Protein AF-A0A840CTG5-F1 (afdb_monomer_lite)

Radius of gyration: 26.65 Å; chains: 1; bounding box: 67×30×72 Å

pLDDT: mean 82.83, std 15.93, range [37.44, 98.25]

Structure (mmCIF, N/CA/C/O backbone):
data_AF-A0A840CTG5-F1
#
_entry.id   AF-A0A840CTG5-F1
#
loop_
_atom_site.group_PDB
_atom_site.id
_atom_site.type_symbol
_atom_site.label_atom_id
_atom_site.label_alt_id
_atom_site.label_comp_id
_atom_site.label_asym_id
_atom_site.label_entity_id
_atom_site.label_seq_id
_atom_site.pdbx_PDB_ins_code
_atom_site.Cartn_x
_atom_site.Cartn_y
_atom_site.Cartn_z
_atom_site.occupancy
_atom_site.B_iso_or_equiv
_atom_site.auth_seq_id
_atom_site.auth_comp_id
_atom_site.auth_asym_id
_atom_site.auth_atom_id
_atom_site.pdbx_PDB_mode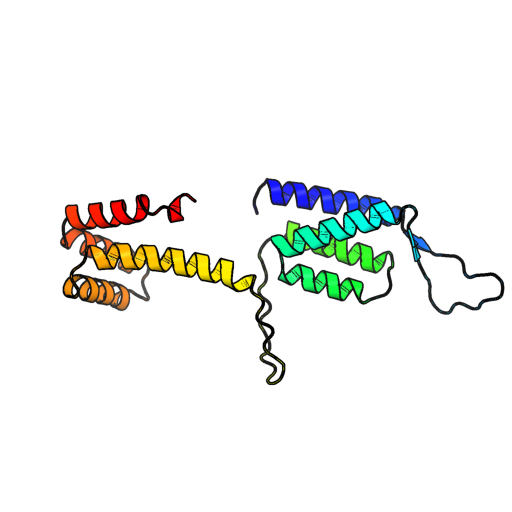l_num
ATOM 1 N N . MET A 1 1 ? -10.605 -4.789 0.074 1.00 70.31 1 MET A N 1
ATOM 2 C CA . MET A 1 1 ? -10.011 -3.719 -0.751 1.00 70.31 1 MET A CA 1
ATOM 3 C C . MET A 1 1 ? -11.166 -2.967 -1.390 1.00 70.31 1 MET A C 1
ATOM 5 O O . MET A 1 1 ? -12.102 -3.634 -1.813 1.00 70.31 1 MET A O 1
ATOM 9 N N . ASP A 1 2 ? -11.145 -1.635 -1.373 1.00 80.44 2 ASP A N 1
ATOM 10 C CA . ASP A 1 2 ? -12.168 -0.801 -2.027 1.00 80.44 2 ASP A CA 1
ATOM 11 C C . ASP A 1 2 ? -12.229 -1.077 -3.542 1.00 80.44 2 ASP A C 1
ATOM 13 O O . ASP A 1 2 ? -11.208 -1.413 -4.147 1.00 80.44 2 ASP A O 1
ATOM 17 N N . GLU A 1 3 ? -13.407 -0.936 -4.154 1.00 79.62 3 GLU A N 1
ATOM 18 C CA . GLU A 1 3 ? -13.624 -1.214 -5.581 1.00 79.62 3 GLU A CA 1
ATOM 19 C C . GLU A 1 3 ? -12.757 -0.324 -6.487 1.00 79.62 3 GLU A C 1
ATOM 21 O O . GLU A 1 3 ? -12.186 -0.803 -7.469 1.00 79.62 3 GLU A O 1
ATOM 26 N N . ASN A 1 4 ? -12.558 0.948 -6.125 1.00 84.12 4 ASN A N 1
ATOM 27 C CA . ASN A 1 4 ? -11.703 1.855 -6.892 1.00 84.12 4 ASN A CA 1
ATOM 28 C C . ASN A 1 4 ? -10.228 1.452 -6.796 1.00 84.12 4 ASN A C 1
ATOM 30 O O . ASN A 1 4 ? -9.503 1.514 -7.790 1.00 84.12 4 ASN A O 1
ATOM 34 N N . ILE A 1 5 ? -9.785 1.006 -5.615 1.00 87.94 5 ILE A N 1
ATOM 35 C CA . ILE A 1 5 ? -8.414 0.518 -5.398 1.00 87.94 5 ILE A CA 1
ATOM 36 C C . ILE A 1 5 ? -8.177 -0.754 -6.221 1.00 87.94 5 ILE A C 1
ATOM 38 O O . ILE A 1 5 ? -7.123 -0.889 -6.843 1.00 87.94 5 ILE A O 1
ATOM 42 N N . LEU A 1 6 ? -9.158 -1.660 -6.273 1.00 86.44 6 LEU A N 1
ATOM 43 C CA . LEU A 1 6 ? -9.071 -2.893 -7.054 1.00 86.44 6 LEU A CA 1
ATOM 44 C C . LEU A 1 6 ? -8.995 -2.616 -8.563 1.00 86.44 6 LEU A C 1
ATOM 46 O O . LEU A 1 6 ? -8.153 -3.194 -9.250 1.00 86.44 6 LEU A O 1
ATOM 50 N N . ASN A 1 7 ? -9.822 -1.701 -9.074 1.00 88.50 7 ASN A N 1
ATOM 51 C CA . ASN A 1 7 ? -9.798 -1.306 -10.484 1.00 88.50 7 ASN A CA 1
ATOM 52 C C . ASN A 1 7 ? -8.475 -0.630 -10.869 1.00 88.50 7 ASN A C 1
ATOM 54 O O . ASN A 1 7 ? -7.899 -0.937 -11.914 1.00 88.50 7 ASN A O 1
ATOM 58 N N . LEU A 1 8 ? -7.954 0.245 -10.005 1.00 94.38 8 LEU A N 1
ATOM 59 C CA . LEU A 1 8 ? -6.647 0.864 -10.208 1.00 94.38 8 LEU A CA 1
ATOM 60 C C . LEU A 1 8 ? -5.523 -0.184 -10.209 1.00 94.38 8 LEU A C 1
ATOM 62 O O . LEU A 1 8 ? -4.654 -0.145 -11.077 1.00 94.38 8 LEU A O 1
ATOM 66 N N . LEU A 1 9 ? -5.560 -1.152 -9.287 1.00 95.75 9 LEU A N 1
ATOM 67 C CA . LEU A 1 9 ? -4.598 -2.254 -9.241 1.00 95.75 9 LEU A CA 1
ATOM 68 C C . LEU A 1 9 ? -4.624 -3.091 -10.527 1.00 95.75 9 LEU A C 1
ATOM 70 O O . LEU A 1 9 ? -3.565 -3.379 -11.081 1.00 95.75 9 LEU A O 1
ATOM 74 N N . HIS A 1 10 ? -5.811 -3.444 -11.031 1.00 94.75 10 HIS A N 1
ATOM 75 C CA . HIS A 1 10 ? -5.950 -4.143 -12.313 1.00 94.75 10 HIS A CA 1
ATOM 76 C C . HIS A 1 10 ? -5.322 -3.355 -13.462 1.00 94.75 10 HIS A C 1
ATOM 78 O O . HIS A 1 10 ? -4.516 -3.915 -14.202 1.00 94.75 10 HIS A O 1
ATOM 84 N N . SER A 1 11 ? -5.619 -2.057 -13.566 1.00 97.25 11 SER A N 1
ATOM 85 C CA . SER A 1 11 ? -5.049 -1.203 -14.611 1.00 97.25 11 SER A CA 1
ATOM 86 C C . SER A 1 11 ? -3.518 -1.166 -14.556 1.00 97.25 11 SER A C 1
ATOM 88 O O . SER A 1 11 ? -2.871 -1.238 -15.598 1.00 97.25 11 SER A O 1
ATOM 90 N N . LEU A 1 12 ? -2.925 -1.081 -13.359 1.00 98.25 12 LEU A N 1
ATOM 91 C CA . LEU A 1 12 ? -1.467 -1.072 -13.191 1.00 98.25 12 LEU A CA 1
ATOM 92 C C . LEU A 1 12 ? -0.826 -2.411 -13.585 1.00 98.25 12 LEU A C 1
ATOM 94 O O . LEU A 1 12 ? 0.269 -2.422 -14.155 1.00 98.25 12 LEU A O 1
ATOM 98 N N . ILE A 1 13 ? -1.495 -3.532 -13.293 1.00 98.06 13 ILE A N 1
ATOM 99 C CA . ILE A 1 13 ? -1.050 -4.878 -13.685 1.00 98.06 13 ILE A CA 1
ATOM 100 C C . ILE A 1 13 ? -1.119 -5.045 -15.207 1.00 98.06 13 ILE A C 1
ATOM 102 O O . ILE A 1 13 ? -0.161 -5.526 -15.811 1.00 98.06 13 ILE A O 1
ATOM 106 N N . GLU A 1 14 ? -2.230 -4.655 -15.834 1.00 97.69 14 GLU A N 1
ATOM 107 C CA . GLU A 1 14 ? -2.402 -4.730 -17.289 1.00 97.69 14 GLU A CA 1
ATOM 108 C C . GLU A 1 14 ? -1.365 -3.880 -18.023 1.00 97.69 14 GLU A C 1
ATOM 110 O O . GLU A 1 14 ? -0.693 -4.380 -18.926 1.00 97.69 14 GLU A O 1
ATOM 115 N N . GLU A 1 15 ? -1.169 -2.631 -17.594 1.00 97.88 15 GLU A N 1
ATOM 116 C CA . GLU A 1 15 ? -0.159 -1.746 -18.177 1.00 97.88 15 GLU A CA 1
ATOM 117 C C . GLU A 1 15 ? 1.254 -2.333 -18.037 1.00 97.88 15 GLU A C 1
ATOM 119 O O . GLU A 1 15 ? 2.005 -2.364 -19.013 1.00 97.88 15 GLU A O 1
ATOM 124 N N . GLY A 1 16 ? 1.598 -2.886 -16.868 1.00 97.56 16 GLY A N 1
ATOM 125 C CA . GLY A 1 16 ? 2.877 -3.571 -16.660 1.00 97.56 16 GLY A CA 1
ATOM 126 C C . GLY A 1 16 ? 3.072 -4.750 -17.622 1.00 97.56 16 GLY A C 1
ATOM 127 O O . GLY A 1 16 ? 4.090 -4.845 -18.304 1.00 97.56 16 GLY A O 1
ATOM 128 N N . ASN A 1 17 ? 2.059 -5.606 -17.772 1.00 97.69 17 ASN A N 1
ATOM 129 C CA . ASN A 1 17 ? 2.102 -6.744 -18.699 1.00 97.69 17 ASN A CA 1
ATOM 130 C C . ASN A 1 17 ? 2.243 -6.341 -20.175 1.00 97.69 17 ASN A C 1
ATOM 132 O O . ASN A 1 17 ? 2.702 -7.146 -20.985 1.00 97.69 17 ASN A O 1
ATOM 136 N N . ILE A 1 18 ? 1.856 -5.120 -20.541 1.00 97.06 18 ILE A N 1
ATOM 137 C CA . ILE A 1 18 ? 2.108 -4.572 -21.876 1.00 97.06 18 ILE A CA 1
ATOM 138 C C . ILE A 1 18 ? 3.559 -4.086 -21.970 1.00 97.06 18 ILE A C 1
ATOM 140 O O . ILE A 1 18 ? 4.273 -4.478 -22.897 1.00 97.06 18 ILE A O 1
ATOM 144 N N . LEU A 1 19 ? 4.006 -3.293 -20.990 1.00 97.00 19 LEU A N 1
ATOM 145 C CA . LEU A 1 19 ? 5.320 -2.639 -20.962 1.00 97.00 19 LEU A CA 1
ATOM 146 C C . LEU A 1 19 ? 6.507 -3.608 -20.966 1.00 97.00 19 LEU A C 1
ATOM 148 O O . LEU A 1 19 ? 7.565 -3.252 -21.475 1.00 97.00 19 LEU A O 1
ATOM 152 N N . ILE A 1 20 ? 6.361 -4.836 -20.457 1.00 95.56 20 ILE A N 1
ATOM 153 C CA . ILE A 1 20 ? 7.429 -5.853 -20.519 1.00 95.56 20 ILE A CA 1
ATOM 154 C C . ILE A 1 20 ? 7.917 -6.119 -21.952 1.00 95.56 20 ILE A C 1
ATOM 156 O O . ILE A 1 20 ? 9.091 -6.429 -22.148 1.00 95.56 20 ILE A O 1
ATOM 160 N N . ASN A 1 21 ? 7.041 -5.975 -22.952 1.00 95.62 21 ASN A N 1
ATOM 161 C CA . ASN A 1 21 ? 7.377 -6.195 -24.361 1.00 95.62 21 ASN A CA 1
ATOM 162 C C . ASN A 1 21 ? 8.150 -5.020 -24.981 1.00 95.62 21 ASN A C 1
ATOM 164 O O . ASN A 1 21 ? 8.700 -5.164 -26.069 1.00 95.62 21 ASN A O 1
ATOM 168 N N . GLU A 1 22 ? 8.198 -3.877 -24.293 1.00 95.50 22 GLU A N 1
ATOM 169 C CA . GLU A 1 22 ? 8.950 -2.683 -24.692 1.00 95.50 22 GLU A CA 1
ATOM 170 C C . GLU A 1 22 ? 10.376 -2.685 -24.105 1.00 95.50 22 GLU A C 1
ATOM 172 O O . GLU A 1 22 ? 11.130 -1.742 -24.332 1.00 95.50 22 GLU A O 1
ATOM 177 N N . ILE A 1 23 ? 10.753 -3.714 -23.327 1.00 96.00 23 ILE A N 1
ATOM 178 C CA . ILE A 1 23 ? 12.072 -3.837 -22.692 1.00 96.00 23 ILE A CA 1
ATOM 179 C C . ILE A 1 23 ? 13.006 -4.672 -23.569 1.00 96.00 23 ILE A C 1
ATOM 181 O O . ILE A 1 23 ? 12.831 -5.885 -23.702 1.00 96.00 23 ILE A O 1
ATOM 185 N N . HIS A 1 24 ? 14.075 -4.053 -24.070 1.00 95.12 24 HIS A N 1
ATOM 186 C CA . HIS A 1 24 ? 14.992 -4.688 -25.019 1.00 95.12 24 HIS A CA 1
ATOM 187 C C . HIS A 1 24 ? 16.431 -4.714 -24.513 1.00 95.12 24 HIS A C 1
ATOM 189 O O . HIS A 1 24 ? 16.873 -3.782 -23.832 1.00 95.12 24 HIS A O 1
ATOM 195 N N . PRO A 1 25 ? 17.213 -5.754 -24.852 1.00 94.06 25 PRO A N 1
ATOM 196 C CA . PRO A 1 25 ? 18.642 -5.746 -24.592 1.00 94.06 25 PRO A CA 1
ATOM 197 C C . PRO A 1 25 ? 19.314 -4.681 -25.464 1.00 94.06 25 PRO A C 1
ATOM 199 O O . PRO A 1 25 ? 19.211 -4.683 -26.689 1.00 94.06 25 PRO A O 1
ATOM 202 N N . MET A 1 26 ? 20.066 -3.787 -24.837 1.00 90.44 26 MET A N 1
ATOM 203 C CA . MET A 1 26 ? 20.892 -2.818 -25.543 1.00 90.44 26 MET A CA 1
ATOM 204 C C . MET A 1 26 ? 22.081 -3.553 -26.176 1.00 90.44 26 MET A C 1
ATOM 206 O O . MET A 1 26 ? 22.796 -4.240 -25.442 1.00 90.44 26 MET A O 1
ATOM 210 N N . PRO A 1 27 ? 22.365 -3.434 -27.482 1.00 87.75 27 PRO A N 1
ATOM 211 C CA . PRO A 1 27 ? 23.574 -4.016 -28.058 1.00 87.75 27 PRO A CA 1
ATOM 212 C C . PRO A 1 27 ? 24.831 -3.336 -27.479 1.00 87.75 27 PRO A C 1
ATOM 214 O O . PRO A 1 27 ? 24.792 -2.143 -27.166 1.00 87.75 27 PRO A O 1
ATOM 217 N N . PRO A 1 28 ? 25.946 -4.064 -27.278 1.00 87.56 28 PRO A N 1
ATOM 218 C CA . PRO A 1 28 ? 27.194 -3.442 -26.856 1.00 87.56 28 PRO A CA 1
ATOM 219 C C . PRO A 1 28 ? 27.711 -2.504 -27.952 1.00 87.56 28 PRO A C 1
ATOM 221 O O . PRO A 1 28 ? 27.601 -2.801 -29.143 1.00 87.56 28 PRO A O 1
ATOM 224 N N . THR A 1 29 ? 28.306 -1.382 -27.550 1.00 87.44 29 THR A N 1
ATOM 225 C CA . THR A 1 29 ? 28.987 -0.481 -28.484 1.00 87.44 29 THR A CA 1
ATOM 226 C C . THR A 1 29 ? 30.091 -1.245 -29.225 1.00 87.44 29 THR A C 1
ATOM 228 O O . THR A 1 29 ? 30.836 -1.992 -28.577 1.00 87.44 29 THR A O 1
ATOM 231 N N . PRO A 1 30 ? 30.244 -1.071 -30.553 1.00 89.44 30 PRO A N 1
ATOM 232 C CA . PRO A 1 30 ? 31.314 -1.720 -31.303 1.00 89.44 30 PRO A CA 1
ATOM 233 C C . PRO A 1 30 ? 32.687 -1.487 -30.654 1.00 89.44 30 PRO A C 1
ATOM 235 O O . PRO A 1 30 ? 33.043 -0.356 -30.335 1.00 89.44 30 PRO A O 1
ATOM 238 N N . GLY A 1 31 ? 33.448 -2.563 -30.439 1.00 88.25 31 GLY A N 1
ATOM 239 C CA . GLY A 1 31 ? 34.774 -2.511 -29.809 1.00 88.25 31 GLY A CA 1
ATOM 240 C C . GLY A 1 31 ? 34.786 -2.550 -28.274 1.00 88.25 31 GLY A C 1
ATOM 241 O O . GLY A 1 31 ? 35.867 -2.603 -27.694 1.00 88.25 31 GLY A O 1
ATOM 242 N N . ILE A 1 32 ? 33.625 -2.576 -27.607 1.00 88.06 32 ILE A N 1
ATOM 243 C CA . ILE A 1 32 ? 33.526 -2.729 -26.148 1.00 88.06 32 ILE A CA 1
ATOM 244 C C . ILE A 1 32 ? 33.102 -4.160 -25.796 1.00 88.06 32 ILE A C 1
ATOM 246 O O . ILE A 1 32 ? 32.033 -4.622 -26.196 1.00 88.06 32 ILE A O 1
ATOM 250 N N . ILE A 1 33 ? 33.913 -4.856 -24.990 1.00 84.38 33 ILE A N 1
ATOM 251 C CA . ILE A 1 33 ? 33.513 -6.126 -24.369 1.00 84.38 33 ILE A CA 1
ATOM 252 C C . ILE A 1 33 ? 32.608 -5.805 -23.179 1.00 84.38 33 ILE A C 1
ATOM 254 O O . ILE A 1 33 ? 33.039 -5.171 -22.216 1.00 84.38 33 ILE A O 1
ATOM 258 N N . ARG A 1 34 ? 31.353 -6.261 -23.231 1.00 86.00 34 ARG A N 1
ATOM 259 C CA . ARG A 1 34 ? 30.386 -6.088 -22.143 1.00 86.00 34 ARG A CA 1
ATOM 260 C C . ARG A 1 34 ? 30.126 -7.426 -21.455 1.00 86.00 34 ARG A C 1
ATOM 262 O O . ARG A 1 34 ? 29.655 -8.362 -22.090 1.00 86.00 34 ARG A O 1
ATOM 269 N N . LEU A 1 35 ? 30.431 -7.498 -20.158 1.00 87.50 35 LEU A N 1
ATOM 270 C CA . LEU A 1 35 ? 30.287 -8.718 -19.348 1.00 87.50 35 LEU A CA 1
ATOM 271 C C . LEU A 1 35 ? 28.859 -8.940 -18.825 1.00 87.50 35 LEU A C 1
ATOM 273 O O . LEU A 1 35 ? 28.556 -10.008 -18.302 1.00 87.50 35 LEU A O 1
ATOM 277 N N . THR A 1 36 ? 27.985 -7.940 -18.949 1.00 85.25 36 THR A N 1
ATOM 278 C CA . THR A 1 36 ? 26.596 -7.985 -18.476 1.00 85.25 36 THR A CA 1
ATOM 279 C C . THR A 1 36 ? 25.638 -7.449 -19.536 1.00 85.25 36 THR A C 1
ATOM 281 O O . THR A 1 36 ? 26.008 -6.624 -20.373 1.00 85.25 36 THR A O 1
ATOM 284 N N . THR A 1 37 ? 24.390 -7.916 -19.531 1.00 88.38 37 THR A N 1
ATOM 285 C CA . THR A 1 37 ? 23.344 -7.364 -20.401 1.00 88.38 37 THR A CA 1
ATOM 286 C C . THR A 1 37 ? 22.773 -6.100 -19.771 1.00 88.38 37 THR A C 1
ATOM 288 O O . THR A 1 37 ? 22.433 -6.089 -18.591 1.00 88.38 37 THR A O 1
ATOM 291 N N . VAL A 1 38 ? 22.669 -5.039 -20.568 1.00 90.75 38 VAL A N 1
ATOM 292 C CA . VAL A 1 38 ? 21.995 -3.788 -20.199 1.00 90.75 38 VAL A CA 1
ATOM 293 C C . VAL A 1 38 ? 20.719 -3.706 -21.016 1.00 90.75 38 VAL A C 1
ATOM 295 O O . VAL A 1 38 ? 20.721 -4.135 -22.170 1.00 90.75 38 VAL A O 1
ATOM 298 N N . TYR A 1 39 ? 19.658 -3.165 -20.432 1.00 94.31 39 TYR A N 1
ATOM 299 C CA . TYR A 1 39 ? 18.353 -3.053 -21.069 1.00 94.31 39 TYR A CA 1
ATOM 300 C C . TYR A 1 39 ? 17.945 -1.592 -21.229 1.00 94.31 39 TYR A C 1
ATOM 302 O O . TYR A 1 39 ? 18.355 -0.738 -20.443 1.00 94.31 39 TYR A O 1
ATOM 310 N N . TYR A 1 40 ? 17.127 -1.323 -22.239 1.00 93.81 40 TYR A N 1
ATOM 311 C CA . TYR A 1 40 ? 16.444 -0.049 -22.432 1.00 93.81 40 TYR A CA 1
ATOM 312 C C . TYR A 1 40 ? 14.950 -0.295 -22.658 1.00 93.81 40 TYR A C 1
ATOM 314 O O . TYR A 1 40 ? 14.530 -1.440 -22.832 1.00 93.81 40 TYR A O 1
ATOM 322 N N . VAL A 1 41 ? 14.166 0.779 -22.625 1.00 95.56 41 VAL A N 1
ATOM 323 C CA . VAL A 1 41 ? 12.738 0.765 -22.960 1.00 95.56 41 VAL A CA 1
ATOM 324 C C . VAL A 1 41 ? 12.475 1.651 -24.165 1.00 95.56 41 VAL A C 1
ATOM 326 O O . VAL A 1 41 ? 13.139 2.680 -24.304 1.00 95.56 41 VAL A O 1
ATOM 329 N N . ASP A 1 42 ? 11.520 1.264 -25.007 1.00 93.31 42 ASP A N 1
ATOM 330 C CA . ASP A 1 42 ? 11.153 2.041 -26.198 1.00 93.31 42 ASP A CA 1
ATOM 331 C C . ASP A 1 42 ? 10.650 3.449 -25.830 1.00 93.31 42 ASP A C 1
ATOM 333 O O . ASP A 1 42 ? 11.115 4.439 -26.397 1.00 93.31 42 ASP A O 1
ATOM 337 N N . ASP A 1 43 ? 9.765 3.552 -24.830 1.00 95.38 43 ASP A N 1
ATOM 338 C CA . ASP A 1 43 ? 9.289 4.825 -24.279 1.00 95.38 43 ASP A CA 1
ATOM 339 C C . ASP A 1 43 ? 9.641 4.957 -22.788 1.00 95.38 43 ASP A C 1
ATOM 341 O O . ASP A 1 43 ? 8.949 4.474 -21.883 1.00 95.38 43 ASP A O 1
ATOM 345 N N . ALA A 1 44 ? 10.737 5.669 -22.520 1.00 94.38 44 ALA A N 1
ATOM 346 C CA . ALA A 1 44 ? 11.201 5.934 -21.162 1.00 94.38 44 ALA A CA 1
ATOM 347 C C . ALA A 1 44 ? 10.223 6.789 -20.343 1.00 94.38 44 ALA A C 1
ATOM 349 O O . ALA A 1 44 ? 10.154 6.627 -19.124 1.00 94.38 44 ALA A O 1
ATOM 350 N N . GLY A 1 45 ? 9.466 7.683 -20.986 1.00 96.00 45 GLY A N 1
ATOM 351 C CA . GLY A 1 45 ? 8.497 8.545 -20.313 1.00 96.00 45 GLY A CA 1
ATOM 352 C C . GLY A 1 45 ? 7.285 7.752 -19.840 1.00 96.00 45 GLY A C 1
ATOM 353 O O . GLY A 1 45 ? 6.912 7.829 -18.669 1.00 96.00 45 GLY A O 1
ATOM 354 N N . LYS A 1 46 ? 6.720 6.925 -20.724 1.00 96.19 46 LYS A N 1
ATOM 355 C CA . LYS A 1 46 ? 5.616 6.014 -20.399 1.00 96.19 46 LYS A CA 1
ATOM 356 C C . LYS A 1 46 ? 6.003 5.052 -19.277 1.00 96.19 46 LYS A C 1
ATOM 358 O O . LYS A 1 46 ? 5.284 4.951 -18.284 1.00 96.19 46 LYS A O 1
ATOM 363 N N . TYR A 1 47 ? 7.177 4.426 -19.373 1.00 96.38 47 TYR A N 1
ATOM 364 C CA . TYR A 1 47 ? 7.659 3.524 -18.329 1.00 96.38 47 TYR A CA 1
ATOM 365 C C . TYR A 1 47 ? 7.861 4.241 -16.984 1.00 96.38 47 TYR A C 1
ATOM 367 O O . TYR A 1 47 ? 7.472 3.729 -15.932 1.00 96.38 47 TYR A O 1
ATOM 375 N N . ALA A 1 48 ? 8.441 5.447 -16.999 1.00 95.44 48 ALA A N 1
ATOM 376 C CA . ALA A 1 48 ? 8.628 6.251 -15.793 1.00 95.44 48 ALA A CA 1
ATOM 377 C C . ALA A 1 48 ? 7.295 6.670 -15.150 1.00 95.44 48 ALA A C 1
ATOM 379 O O . ALA A 1 48 ? 7.190 6.673 -13.919 1.00 95.44 48 ALA A O 1
ATOM 380 N N . ASN A 1 49 ? 6.275 6.973 -15.958 1.00 97.44 49 ASN A N 1
ATOM 381 C CA . ASN A 1 49 ? 4.930 7.290 -15.483 1.00 97.44 49 ASN A CA 1
ATOM 382 C C . ASN A 1 49 ? 4.274 6.077 -14.820 1.00 97.44 49 ASN A C 1
ATOM 384 O O . ASN A 1 49 ? 3.830 6.191 -13.679 1.00 97.44 49 ASN A O 1
ATOM 388 N N . TRP A 1 50 ? 4.283 4.911 -15.472 1.00 98.06 50 TRP A N 1
ATOM 389 C CA . TRP A 1 50 ? 3.777 3.668 -14.882 1.00 98.06 50 TRP A CA 1
ATOM 390 C C . TRP A 1 50 ? 4.474 3.357 -13.556 1.00 98.06 50 TRP A C 1
ATOM 392 O O . TRP A 1 50 ? 3.822 3.171 -12.528 1.00 98.06 50 TRP A O 1
ATOM 402 N N . LYS A 1 51 ? 5.810 3.403 -13.539 1.00 96.50 51 LYS A N 1
ATOM 403 C CA . LYS A 1 51 ? 6.608 3.142 -12.336 1.00 96.50 51 LYS A CA 1
ATOM 404 C C . LYS A 1 51 ? 6.256 4.105 -11.196 1.00 96.50 51 LYS A C 1
ATOM 406 O O . LYS A 1 51 ? 6.072 3.683 -10.055 1.00 96.50 51 LYS A O 1
ATOM 411 N N . SER A 1 52 ? 6.118 5.395 -11.505 1.00 96.31 52 SER A N 1
ATOM 412 C CA . SER A 1 52 ? 5.697 6.425 -10.546 1.00 96.31 52 SER A CA 1
ATOM 413 C C . SER A 1 52 ? 4.291 6.170 -10.000 1.00 96.31 52 SER A C 1
ATOM 415 O O . SER A 1 52 ? 4.063 6.320 -8.797 1.00 96.31 52 SER A O 1
ATOM 417 N N . SER A 1 53 ? 3.365 5.745 -10.860 1.00 97.31 53 SER A N 1
ATOM 418 C CA . SER A 1 53 ? 1.993 5.393 -10.486 1.00 97.31 53 SER A CA 1
ATOM 419 C C . SER A 1 53 ? 1.950 4.180 -9.564 1.00 97.31 53 SER A C 1
ATOM 421 O O . SER A 1 53 ? 1.309 4.246 -8.517 1.00 97.31 53 SER A O 1
ATOM 423 N N . VAL A 1 54 ? 2.696 3.117 -9.882 1.00 97.81 54 VAL A N 1
ATOM 424 C CA . VAL A 1 54 ? 2.836 1.934 -9.022 1.00 97.81 54 VAL A CA 1
ATOM 425 C C . VAL A 1 54 ? 3.381 2.332 -7.653 1.00 97.81 54 VAL A C 1
ATOM 427 O O . VAL A 1 54 ? 2.771 2.028 -6.630 1.00 97.81 54 VAL A O 1
ATOM 430 N N . LYS A 1 55 ? 4.480 3.094 -7.618 1.00 95.81 55 LYS A N 1
ATOM 431 C CA . LYS A 1 55 ? 5.085 3.543 -6.360 1.00 95.81 55 LYS A CA 1
ATOM 432 C C . LYS A 1 55 ? 4.117 4.379 -5.524 1.00 95.81 55 LYS A C 1
ATOM 434 O O . LYS A 1 55 ? 4.036 4.217 -4.307 1.00 95.81 55 LYS A O 1
ATOM 439 N N . ARG A 1 56 ? 3.348 5.268 -6.162 1.00 94.50 56 ARG A N 1
ATOM 440 C CA . ARG A 1 56 ? 2.340 6.082 -5.472 1.00 94.50 56 ARG A CA 1
ATOM 441 C C . ARG A 1 56 ? 1.184 5.230 -4.947 1.00 94.50 56 ARG A C 1
ATOM 443 O O . ARG A 1 56 ? 0.754 5.461 -3.820 1.00 94.50 56 ARG A O 1
ATOM 450 N N . PHE A 1 57 ? 0.716 4.258 -5.728 1.00 94.44 57 PHE A N 1
ATOM 451 C CA . PHE A 1 57 ? -0.321 3.310 -5.330 1.00 94.44 57 PHE A CA 1
ATOM 452 C C . PHE A 1 57 ? 0.101 2.496 -4.104 1.00 94.44 57 PHE A C 1
ATOM 454 O O . PHE A 1 57 ? -0.643 2.460 -3.123 1.00 94.44 57 PHE A O 1
ATOM 461 N N . LEU A 1 58 ? 1.302 1.906 -4.128 1.00 93.75 58 LEU A N 1
ATOM 462 C CA . LEU A 1 58 ? 1.836 1.136 -3.004 1.00 93.75 58 LEU A CA 1
ATOM 463 C C . LEU A 1 58 ? 1.984 2.022 -1.772 1.00 93.75 58 LEU A C 1
ATOM 465 O O . LEU A 1 58 ? 1.462 1.701 -0.719 1.00 93.75 58 LEU A O 1
ATOM 469 N N . LYS A 1 59 ? 2.576 3.210 -1.896 1.00 91.25 59 LYS A N 1
ATOM 470 C CA . LYS A 1 59 ? 2.754 4.102 -0.743 1.00 91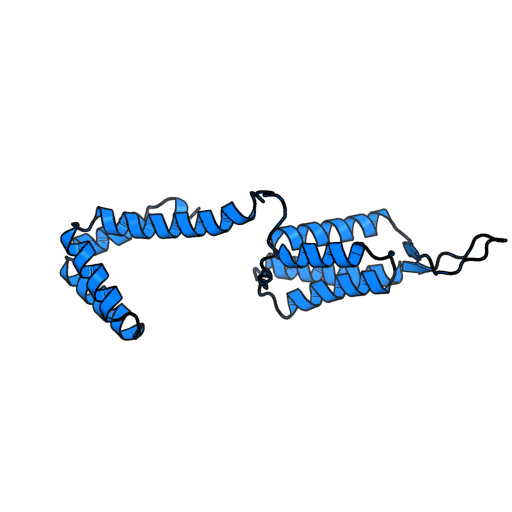.25 59 LYS A CA 1
ATOM 471 C C . LYS A 1 59 ? 1.446 4.496 -0.041 1.00 91.25 59 LYS A C 1
ATOM 473 O O . LYS A 1 59 ? 1.463 4.753 1.158 1.00 91.25 59 LYS A O 1
ATOM 478 N N . ILE A 1 60 ? 0.339 4.596 -0.778 1.00 86.44 60 ILE A N 1
ATOM 479 C CA . ILE A 1 60 ? -0.974 4.953 -0.217 1.00 86.44 60 ILE A CA 1
ATOM 480 C C . ILE A 1 60 ? -1.669 3.734 0.402 1.00 86.44 60 ILE A C 1
ATOM 482 O O . ILE A 1 60 ? -2.287 3.867 1.453 1.00 86.44 60 ILE A O 1
ATOM 486 N N . ASN A 1 61 ? -1.595 2.572 -0.253 1.00 87.69 61 ASN A N 1
ATOM 487 C CA . ASN A 1 61 ? -2.459 1.427 0.060 1.00 87.69 61 ASN A CA 1
ATOM 488 C C . ASN A 1 61 ? -1.717 0.231 0.689 1.00 87.69 61 ASN A C 1
ATOM 490 O O . ASN A 1 61 ? -2.336 -0.557 1.395 1.00 87.69 61 ASN A O 1
ATOM 494 N N . PHE A 1 62 ? -0.414 0.106 0.425 1.00 88.88 62 PHE A N 1
ATOM 495 C CA . PHE A 1 62 ? 0.477 -1.012 0.773 1.00 88.88 62 PHE A CA 1
ATOM 496 C C . PHE A 1 62 ? 1.904 -0.498 1.081 1.00 88.88 62 PHE A C 1
ATOM 498 O O . PHE A 1 62 ? 2.842 -0.756 0.316 1.00 88.88 62 PHE A O 1
ATOM 505 N N . PRO A 1 63 ? 2.089 0.331 2.128 1.00 86.44 63 PRO A N 1
ATOM 506 C CA . PRO A 1 63 ? 3.349 1.041 2.347 1.00 86.44 63 PRO A CA 1
ATOM 507 C C . PRO A 1 63 ? 4.538 0.104 2.605 1.00 86.44 63 PRO A C 1
ATOM 509 O O . PRO A 1 63 ? 5.645 0.409 2.171 1.00 86.44 63 PRO A O 1
ATOM 512 N N . GLU A 1 64 ? 4.320 -1.052 3.226 1.00 83.44 64 GLU A N 1
ATOM 513 C CA . GLU A 1 64 ? 5.342 -2.080 3.443 1.00 83.44 64 GLU A CA 1
ATOM 514 C C . GLU A 1 64 ? 5.792 -2.727 2.121 1.00 83.44 64 GLU A C 1
ATOM 516 O O . GLU A 1 64 ? 6.984 -2.937 1.902 1.00 83.44 64 GLU A O 1
ATOM 521 N N . ASP A 1 65 ? 4.864 -2.971 1.192 1.00 87.19 65 ASP A N 1
ATOM 522 C CA . ASP A 1 65 ? 5.178 -3.477 -0.150 1.00 87.19 65 ASP A CA 1
ATOM 523 C C . ASP A 1 65 ? 5.871 -2.411 -1.022 1.00 87.19 65 ASP A C 1
ATOM 525 O O . ASP A 1 65 ? 6.610 -2.738 -1.953 1.00 87.19 65 ASP A O 1
ATOM 529 N N . CYS A 1 66 ? 5.700 -1.120 -0.706 1.00 89.88 66 CYS A N 1
ATOM 530 C CA . CYS A 1 66 ? 6.460 -0.048 -1.351 1.00 89.88 66 CYS A CA 1
ATOM 531 C C . CYS A 1 66 ? 7.966 -0.176 -1.071 1.00 89.88 66 CYS A C 1
ATOM 533 O O . CYS A 1 66 ? 8.770 0.085 -1.967 1.00 89.88 66 CYS A O 1
ATOM 535 N N . GLU A 1 67 ? 8.362 -0.592 0.135 1.00 86.81 67 GLU A N 1
ATOM 536 C CA . GLU A 1 67 ? 9.773 -0.843 0.457 1.00 86.81 67 GLU A CA 1
ATOM 537 C C . GLU A 1 67 ? 10.321 -2.051 -0.312 1.00 86.81 67 GLU A C 1
ATOM 539 O O . GLU A 1 67 ? 11.471 -2.042 -0.758 1.00 86.81 67 GLU A O 1
ATOM 544 N N . GLU A 1 68 ? 9.499 -3.084 -0.511 1.00 87.94 68 GLU A N 1
ATOM 545 C CA . GLU A 1 68 ? 9.875 -4.253 -1.309 1.00 87.94 68 GLU A CA 1
ATOM 546 C C . GLU A 1 68 ? 10.118 -3.870 -2.774 1.00 87.94 68 GLU A C 1
ATOM 548 O O . GLU A 1 68 ? 11.139 -4.248 -3.353 1.00 87.94 68 GLU A O 1
ATOM 553 N N . MET A 1 69 ? 9.254 -3.028 -3.353 1.00 91.69 69 MET A N 1
ATOM 554 C CA . MET A 1 69 ? 9.485 -2.448 -4.680 1.00 91.69 69 MET A CA 1
ATOM 555 C C . MET A 1 69 ? 10.813 -1.680 -4.738 1.00 91.69 69 MET A C 1
ATOM 557 O O . MET A 1 69 ? 11.593 -1.864 -5.671 1.00 91.69 69 MET A O 1
ATOM 561 N N . GLU A 1 70 ? 11.119 -0.852 -3.735 1.00 89.44 70 GLU A N 1
ATOM 562 C CA . GLU A 1 70 ? 12.396 -0.129 -3.677 1.00 89.44 70 GLU A CA 1
ATOM 563 C C . GLU A 1 70 ? 13.605 -1.071 -3.585 1.00 89.44 70 GLU A C 1
ATOM 565 O O . GLU A 1 70 ? 14.658 -0.771 -4.148 1.00 89.44 70 GLU A O 1
ATOM 570 N N . ASN A 1 71 ? 13.470 -2.226 -2.926 1.00 87.94 71 ASN A N 1
ATOM 571 C CA . ASN A 1 71 ? 14.515 -3.248 -2.897 1.00 87.94 71 ASN A CA 1
ATOM 572 C C . ASN A 1 71 ? 14.698 -3.930 -4.256 1.00 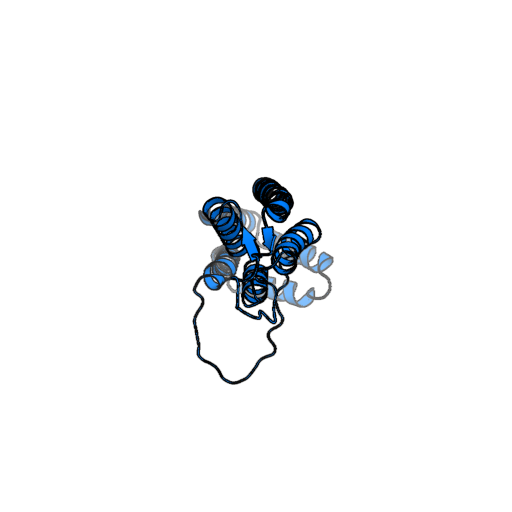87.94 71 ASN A C 1
ATOM 574 O O . ASN A 1 71 ? 15.840 -4.119 -4.674 1.00 87.94 71 ASN A O 1
ATOM 578 N N . ILE A 1 72 ? 13.610 -4.235 -4.969 1.00 89.19 72 ILE A N 1
ATOM 579 C CA . ILE A 1 72 ? 13.661 -4.748 -6.348 1.00 89.19 72 ILE A CA 1
ATOM 580 C C . ILE A 1 72 ? 14.402 -3.755 -7.257 1.00 89.19 72 ILE A C 1
ATOM 582 O O . ILE A 1 72 ? 15.240 -4.142 -8.071 1.00 89.19 72 ILE A O 1
ATOM 586 N N . GLU A 1 73 ? 14.150 -2.459 -7.084 1.00 86.38 73 GLU A N 1
ATOM 587 C CA . GLU A 1 73 ? 14.765 -1.393 -7.880 1.00 86.38 73 GLU A CA 1
ATOM 588 C C . GLU A 1 73 ? 16.244 -1.125 -7.577 1.00 86.38 73 GLU A C 1
ATOM 590 O O . GLU A 1 73 ? 16.911 -0.476 -8.384 1.00 86.38 73 GLU A O 1
ATOM 595 N N . LYS A 1 74 ? 16.781 -1.601 -6.445 1.00 85.19 74 LYS A N 1
ATOM 596 C CA . LYS A 1 74 ? 18.227 -1.511 -6.164 1.00 85.19 74 LYS A CA 1
ATOM 597 C C . LYS A 1 74 ? 19.050 -2.355 -7.135 1.00 85.19 74 LYS A C 1
ATOM 599 O O . LYS A 1 74 ? 20.243 -2.101 -7.301 1.00 85.19 74 LYS A O 1
ATOM 604 N N . TYR A 1 75 ? 18.436 -3.363 -7.748 1.00 76.25 75 TYR A N 1
ATOM 605 C CA . TYR A 1 75 ? 19.062 -4.178 -8.778 1.00 76.25 75 TYR A CA 1
ATOM 606 C C . TYR A 1 75 ? 18.991 -3.494 -10.148 1.00 76.25 75 TYR A C 1
ATOM 608 O O . TYR A 1 75 ? 18.196 -2.586 -10.384 1.00 76.25 75 TYR A O 1
ATOM 616 N N . ASN A 1 76 ? 19.835 -3.939 -11.083 1.00 83.00 76 ASN A N 1
ATOM 617 C CA . ASN A 1 76 ? 19.832 -3.392 -12.437 1.00 83.00 76 ASN A CA 1
ATOM 618 C C . ASN A 1 76 ? 18.473 -3.592 -13.114 1.00 83.00 76 ASN A C 1
ATOM 620 O O . ASN A 1 76 ? 17.937 -4.702 -13.142 1.00 83.00 76 ASN A O 1
ATOM 624 N N . PHE A 1 77 ? 17.989 -2.524 -13.750 1.00 90.81 77 PHE A N 1
ATOM 625 C CA . PHE A 1 77 ? 16.818 -2.574 -14.611 1.00 90.81 77 PHE A CA 1
ATOM 626 C C . PHE A 1 77 ? 16.948 -3.694 -15.655 1.00 90.81 77 PHE A C 1
ATOM 628 O O . PHE A 1 77 ? 17.918 -3.762 -16.415 1.00 90.81 77 PHE A O 1
ATOM 635 N N . SER A 1 78 ? 15.959 -4.579 -15.660 1.00 93.56 78 SER A N 1
ATOM 636 C CA . SER A 1 78 ? 15.866 -5.750 -16.524 1.00 93.56 78 SER A CA 1
ATOM 637 C C . SER A 1 78 ? 14.412 -6.235 -16.647 1.00 93.56 78 SER A C 1
ATOM 639 O O . SER A 1 78 ? 13.571 -5.896 -15.800 1.00 93.56 78 SER A O 1
ATOM 641 N N . PRO A 1 79 ? 14.110 -7.092 -17.640 1.00 95.12 79 PRO A N 1
ATOM 642 C CA . PRO A 1 79 ? 12.823 -7.777 -17.735 1.00 95.12 79 PRO A CA 1
ATOM 643 C C . PRO A 1 79 ? 12.440 -8.521 -16.450 1.00 95.12 79 PRO A C 1
ATOM 645 O O . PRO A 1 79 ? 11.268 -8.555 -16.084 1.00 95.12 79 PRO A O 1
ATOM 648 N N . ASP A 1 80 ? 13.416 -9.079 -15.732 1.00 94.00 80 ASP A N 1
ATOM 649 C CA . ASP A 1 80 ? 13.161 -9.828 -14.501 1.00 94.00 80 ASP A CA 1
ATOM 650 C C . ASP A 1 80 ? 12.787 -8.903 -13.342 1.00 94.00 80 ASP A C 1
ATOM 652 O O . ASP A 1 80 ? 11.790 -9.155 -12.668 1.00 94.00 80 ASP A O 1
ATOM 656 N N . THR A 1 81 ? 13.496 -7.781 -13.161 1.00 93.81 81 THR A N 1
ATOM 657 C CA . THR A 1 81 ? 13.099 -6.771 -12.160 1.00 93.81 81 THR A CA 1
ATOM 658 C C . THR A 1 81 ? 11.714 -6.196 -12.456 1.00 93.81 81 THR A C 1
ATOM 660 O O . THR A 1 81 ? 10.928 -5.975 -11.542 1.00 93.81 81 THR A O 1
ATOM 663 N N . HIS A 1 82 ? 11.364 -6.013 -13.734 1.00 96.12 82 HIS A N 1
ATOM 664 C CA . HIS A 1 82 ? 10.023 -5.576 -14.118 1.00 96.12 82 HIS A CA 1
ATOM 665 C C . HIS A 1 82 ? 8.961 -6.619 -13.740 1.00 96.12 82 HIS A C 1
ATOM 667 O O . HIS A 1 82 ? 7.963 -6.289 -13.099 1.00 96.12 82 HIS A O 1
ATOM 673 N N . LYS A 1 83 ? 9.190 -7.896 -14.076 1.00 96.38 83 LYS A N 1
ATOM 674 C CA . LYS A 1 83 ? 8.289 -9.001 -13.710 1.00 96.38 83 LYS A CA 1
ATOM 675 C C . LYS A 1 83 ? 8.129 -9.148 -12.201 1.00 96.38 83 LYS A C 1
ATOM 677 O O . LYS A 1 83 ? 7.048 -9.513 -11.757 1.00 96.38 83 LYS A O 1
ATOM 682 N N . GLN A 1 84 ? 9.166 -8.863 -11.414 1.00 96.62 84 GLN A N 1
ATOM 683 C CA . GLN A 1 84 ? 9.070 -8.856 -9.953 1.00 96.62 84 GLN A CA 1
ATOM 684 C C . GLN A 1 84 ? 8.115 -7.764 -9.454 1.00 96.62 84 GLN A C 1
ATOM 686 O O . GLN A 1 84 ? 7.273 -8.053 -8.609 1.00 96.62 84 GLN A O 1
ATOM 691 N N . ILE A 1 85 ? 8.167 -6.554 -10.026 1.00 97.12 85 ILE A N 1
ATOM 692 C CA . ILE A 1 85 ? 7.220 -5.472 -9.699 1.00 97.12 85 ILE A CA 1
ATOM 693 C C . ILE A 1 85 ? 5.784 -5.879 -10.065 1.00 97.12 85 ILE A C 1
ATOM 695 O O . ILE A 1 85 ? 4.876 -5.741 -9.250 1.00 97.12 85 ILE A O 1
ATOM 699 N N . VAL A 1 86 ? 5.561 -6.428 -11.264 1.00 97.88 86 VAL A N 1
ATOM 700 C CA . VAL A 1 86 ? 4.227 -6.924 -11.659 1.00 97.88 86 VAL A CA 1
ATOM 701 C C . VAL A 1 86 ? 3.776 -8.073 -10.748 1.00 97.88 86 VAL A C 1
ATOM 703 O O . VAL A 1 86 ? 2.623 -8.121 -10.326 1.00 97.88 86 VAL A O 1
ATOM 706 N N . GLY A 1 87 ? 4.690 -8.975 -10.392 1.00 95.12 87 GLY A N 1
ATOM 707 C CA . GLY A 1 87 ? 4.443 -10.083 -9.473 1.00 95.12 87 GLY A CA 1
ATOM 708 C C . GLY A 1 87 ? 4.017 -9.618 -8.081 1.00 95.12 87 GLY A C 1
ATOM 709 O O . GLY A 1 87 ? 3.098 -10.204 -7.512 1.00 95.12 87 GLY A O 1
ATOM 710 N N . LEU A 1 88 ? 4.616 -8.538 -7.573 1.00 95.44 88 LEU A N 1
ATOM 711 C CA . LEU A 1 88 ? 4.215 -7.893 -6.321 1.00 95.44 88 LEU A CA 1
ATOM 712 C C . LEU A 1 88 ? 2.760 -7.404 -6.387 1.00 95.44 88 LEU A C 1
ATOM 714 O O . LEU A 1 88 ? 1.962 -7.713 -5.506 1.00 95.44 88 LEU A O 1
ATOM 718 N N . LEU A 1 89 ? 2.376 -6.721 -7.469 1.00 96.38 89 LEU A N 1
ATOM 719 C CA . LEU A 1 89 ? 0.998 -6.255 -7.670 1.00 96.38 89 LEU A CA 1
ATOM 720 C C . LEU A 1 89 ? -0.005 -7.416 -7.763 1.00 96.38 89 LEU A C 1
ATOM 722 O O . LEU A 1 89 ? -1.080 -7.363 -7.167 1.00 96.38 89 LEU A O 1
ATOM 726 N N . VAL A 1 90 ? 0.359 -8.501 -8.452 1.00 93.44 90 VAL A N 1
ATOM 727 C CA . VAL A 1 90 ? -0.456 -9.726 -8.518 1.00 93.44 90 VAL A CA 1
ATOM 728 C C . VAL A 1 90 ? -0.569 -10.406 -7.146 1.00 93.44 90 VAL A C 1
ATOM 730 O O . VAL A 1 90 ? -1.613 -10.977 -6.825 1.00 93.44 90 VAL A O 1
ATOM 733 N N . ALA A 1 91 ? 0.476 -10.361 -6.317 1.00 90.88 91 ALA A N 1
ATOM 734 C CA . ALA A 1 91 ? 0.422 -10.887 -4.956 1.00 90.88 91 ALA A CA 1
ATOM 735 C C . ALA A 1 91 ? -0.569 -10.089 -4.098 1.00 90.88 91 ALA A C 1
ATOM 737 O O . ALA A 1 91 ? -1.438 -10.696 -3.475 1.00 90.88 91 ALA A O 1
ATOM 738 N N . ILE A 1 92 ? -0.513 -8.756 -4.166 1.00 90.62 92 ILE A N 1
ATOM 739 C CA . ILE A 1 92 ? -1.467 -7.851 -3.506 1.00 90.62 92 ILE A CA 1
ATOM 740 C C . ILE A 1 92 ? -2.905 -8.129 -3.968 1.00 90.62 92 ILE A C 1
ATOM 742 O O . ILE A 1 92 ? -3.824 -8.174 -3.155 1.00 90.62 92 ILE A O 1
ATOM 746 N N . GLN A 1 93 ? -3.117 -8.371 -5.264 1.00 88.75 93 GLN A N 1
ATOM 747 C CA . GLN A 1 93 ? -4.438 -8.705 -5.806 1.00 88.75 93 GLN A CA 1
ATOM 748 C C . GLN A 1 93 ? -5.008 -9.996 -5.190 1.00 88.75 93 GLN A C 1
ATOM 750 O O . GLN A 1 93 ? -6.197 -10.070 -4.883 1.00 88.75 93 GLN A O 1
ATOM 755 N N . LYS A 1 94 ? -4.168 -11.022 -5.003 1.00 87.06 94 LYS A N 1
ATOM 756 C CA . LYS A 1 94 ? -4.572 -12.319 -4.431 1.00 87.06 94 LYS A CA 1
ATOM 757 C C . LYS A 1 94 ? -4.697 -12.288 -2.910 1.00 87.06 94 LYS A C 1
ATOM 759 O O . LYS A 1 94 ? -5.493 -13.033 -2.344 1.00 87.06 94 LYS A O 1
ATOM 764 N N . MET A 1 95 ? -3.870 -11.482 -2.259 1.00 84.94 95 MET A N 1
ATOM 765 C CA . MET A 1 95 ? -3.696 -11.424 -0.813 1.00 84.94 95 MET A CA 1
ATOM 766 C C . MET A 1 95 ? -3.595 -9.953 -0.393 1.00 84.94 95 MET A C 1
ATOM 768 O O . MET A 1 95 ? -2.503 -9.463 -0.122 1.00 84.94 95 MET A O 1
ATOM 772 N N . PRO A 1 96 ? -4.729 -9.232 -0.346 1.00 81.75 96 PRO A N 1
ATOM 773 C CA . PRO A 1 96 ? -4.754 -7.784 -0.145 1.00 81.75 96 PRO A CA 1
ATOM 774 C C . PRO A 1 96 ? -4.509 -7.362 1.309 1.00 81.75 96 PRO A C 1
ATOM 776 O O . PRO A 1 96 ? -4.670 -6.191 1.647 1.00 81.75 96 PRO A O 1
ATOM 779 N N . GLN A 1 97 ? -4.213 -8.304 2.203 1.00 76.44 97 GLN A N 1
ATOM 780 C CA . GLN A 1 97 ? -3.878 -8.000 3.583 1.00 76.44 97 GLN A CA 1
ATOM 781 C C . GLN A 1 97 ? -2.498 -7.342 3.677 1.00 76.44 97 GLN A C 1
ATOM 783 O O . GLN A 1 97 ? -1.511 -7.876 3.181 1.00 76.44 97 GLN A O 1
ATOM 788 N N . ILE A 1 98 ? -2.426 -6.210 4.378 1.00 67.44 98 ILE A N 1
ATOM 789 C CA . ILE A 1 98 ? -1.155 -5.557 4.696 1.00 67.44 98 ILE A CA 1
ATOM 790 C C . ILE A 1 98 ? -0.394 -6.461 5.668 1.00 67.44 98 ILE A C 1
ATOM 792 O O . ILE A 1 98 ? -0.835 -6.697 6.799 1.00 67.44 98 ILE A O 1
ATOM 796 N N . VAL A 1 99 ? 0.745 -6.991 5.227 1.00 63.47 99 VAL A N 1
ATOM 797 C CA . VAL A 1 99 ? 1.631 -7.779 6.083 1.00 63.47 99 VAL A CA 1
ATOM 798 C C . VAL A 1 99 ? 2.524 -6.808 6.846 1.00 63.47 99 VAL A C 1
ATOM 800 O O . VAL A 1 99 ? 3.478 -6.264 6.297 1.00 63.47 99 VAL A O 1
ATOM 803 N N . LYS A 1 100 ? 2.247 -6.606 8.138 1.00 59.09 100 LYS A N 1
ATOM 804 C CA . LYS A 1 100 ? 3.180 -5.885 9.012 1.00 59.09 100 LYS A CA 1
ATOM 805 C C . LYS A 1 100 ? 4.473 -6.693 9.107 1.00 59.09 100 LYS A C 1
ATOM 807 O O . LYS A 1 100 ? 4.464 -7.826 9.595 1.00 59.09 100 LYS A O 1
ATOM 812 N N . ARG A 1 101 ? 5.592 -6.121 8.659 1.00 53.34 101 ARG A N 1
ATOM 813 C CA . ARG A 1 101 ? 6.912 -6.705 8.912 1.00 53.34 101 ARG A CA 1
ATOM 814 C C . ARG A 1 101 ? 7.121 -6.743 10.429 1.00 53.34 101 ARG A C 1
ATOM 816 O O . ARG A 1 101 ? 7.080 -5.711 11.090 1.00 53.34 101 ARG A O 1
ATOM 823 N N . VAL A 1 102 ? 7.335 -7.934 10.987 1.00 49.91 102 VAL A N 1
ATOM 824 C CA . VAL A 1 102 ? 7.772 -8.063 12.382 1.00 49.91 102 VAL A CA 1
ATOM 825 C C . VAL A 1 102 ? 9.196 -7.525 12.435 1.00 49.91 102 VAL A C 1
ATOM 827 O O . VAL A 1 102 ? 10.113 -8.132 11.879 1.00 49.91 102 VAL A O 1
ATOM 830 N N . GLU A 1 103 ? 9.382 -6.350 13.029 1.00 47.84 103 GLU A N 1
ATOM 831 C CA . GLU A 1 103 ? 10.711 -5.786 13.216 1.00 47.84 103 GLU A CA 1
ATOM 832 C C . GLU A 1 103 ? 11.538 -6.734 14.092 1.00 47.84 103 GLU A C 1
ATOM 834 O O . GLU A 1 103 ? 11.253 -6.938 15.274 1.00 47.84 103 GLU A O 1
ATOM 839 N N . ASN A 1 104 ? 12.597 -7.315 13.525 1.00 44.25 104 ASN A N 1
ATOM 840 C CA . ASN A 1 104 ? 13.693 -7.802 14.349 1.00 44.25 104 ASN A CA 1
ATOM 841 C C . ASN A 1 104 ? 14.331 -6.564 14.974 1.00 44.25 104 ASN A C 1
ATOM 843 O O . ASN A 1 104 ? 15.006 -5.806 14.278 1.00 44.25 104 ASN A O 1
ATOM 847 N N . VAL A 1 105 ? 14.074 -6.351 16.267 1.00 39.12 105 VAL A N 1
ATOM 848 C CA . VAL A 1 105 ? 14.621 -5.246 17.060 1.00 39.12 105 VAL A CA 1
ATOM 849 C C . VAL A 1 105 ? 16.146 -5.299 16.993 1.00 39.12 105 VAL A C 1
ATOM 851 O O . VAL A 1 105 ? 16.804 -5.983 17.779 1.00 39.12 105 VAL A O 1
ATOM 854 N N . ASN A 1 106 ? 16.721 -4.571 16.041 1.00 40.19 106 ASN A N 1
ATOM 855 C CA . ASN A 1 106 ? 18.147 -4.335 15.975 1.00 40.19 106 ASN A CA 1
ATOM 856 C C . ASN A 1 106 ? 18.419 -3.073 16.793 1.00 40.19 106 ASN A C 1
ATOM 858 O O . ASN A 1 106 ? 18.078 -1.957 16.403 1.00 40.19 106 ASN A O 1
ATOM 862 N N . LYS A 1 107 ? 18.982 -3.273 17.986 1.00 44.91 107 LYS A N 1
ATOM 863 C CA . LYS A 1 107 ? 19.476 -2.195 18.840 1.00 44.91 107 LYS A CA 1
ATOM 864 C C . LYS A 1 107 ? 20.570 -1.464 18.062 1.00 44.91 107 LYS A C 1
ATOM 866 O O . LYS A 1 107 ? 21.613 -2.064 17.827 1.00 44.91 107 LYS A O 1
ATOM 871 N N . ASN A 1 108 ? 20.301 -0.207 17.703 1.00 47.28 108 ASN A N 1
ATOM 872 C CA . ASN A 1 108 ? 21.210 0.836 17.193 1.00 47.28 108 ASN A CA 1
ATOM 873 C C . ASN A 1 108 ? 20.869 1.308 15.767 1.00 47.28 108 ASN A C 1
ATOM 875 O O . ASN A 1 108 ? 21.522 0.888 14.820 1.00 47.28 108 ASN A O 1
ATOM 879 N N . ALA A 1 109 ? 19.925 2.247 15.627 1.00 39.16 109 ALA A N 1
ATOM 880 C CA . ALA A 1 109 ? 20.023 3.362 14.671 1.00 39.16 109 ALA A CA 1
ATOM 881 C C . ALA A 1 109 ? 18.826 4.324 14.801 1.00 39.16 109 A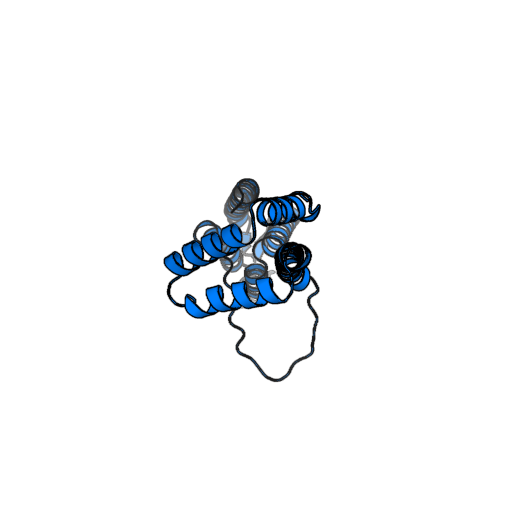LA A C 1
ATOM 883 O O . ALA A 1 109 ? 17.683 3.930 14.620 1.00 39.16 109 ALA A O 1
ATOM 884 N N . ILE A 1 110 ? 19.147 5.582 15.118 1.00 43.69 110 ILE A N 1
ATOM 885 C CA . ILE A 1 110 ? 18.537 6.844 14.661 1.00 43.69 110 ILE A CA 1
ATOM 886 C C . ILE A 1 110 ? 17.005 6.848 14.493 1.00 43.69 110 ILE A C 1
ATOM 888 O O . ILE A 1 110 ? 16.461 6.374 13.501 1.00 43.69 110 ILE A O 1
ATOM 892 N N . HIS A 1 111 ? 16.330 7.526 15.425 1.00 42.50 111 HIS A N 1
ATOM 893 C CA . HIS A 1 111 ? 14.925 7.911 15.313 1.00 42.50 111 HIS A CA 1
ATOM 894 C C . HIS A 1 111 ? 14.697 8.795 14.075 1.00 42.50 111 HIS A C 1
ATOM 896 O O . HIS A 1 111 ? 14.961 9.997 14.105 1.00 42.50 111 HIS A O 1
ATOM 902 N N . ILE A 1 112 ? 14.174 8.208 13.000 1.00 45.44 112 ILE A N 1
ATOM 903 C CA . ILE A 1 112 ? 13.445 8.943 11.966 1.00 45.44 112 ILE A CA 1
ATOM 904 C C . ILE A 1 112 ? 11.965 8.714 12.254 1.00 45.44 112 ILE A C 1
ATOM 906 O O . ILE A 1 112 ? 11.421 7.639 12.010 1.00 45.44 112 ILE A O 1
ATOM 910 N N . THR A 1 113 ? 11.315 9.719 12.832 1.00 41.31 113 THR A N 1
ATOM 911 C CA . THR A 1 113 ? 9.872 9.708 13.070 1.00 41.31 113 THR A CA 1
ATOM 912 C C . THR A 1 113 ? 9.150 9.822 11.726 1.00 41.31 113 THR A C 1
ATOM 914 O O . THR A 1 113 ? 9.013 10.911 11.170 1.00 41.31 113 THR A O 1
ATOM 917 N N . ASN A 1 114 ? 8.696 8.693 11.180 1.00 37.44 114 ASN A N 1
ATOM 918 C CA . ASN A 1 114 ? 7.780 8.666 10.042 1.00 37.44 114 ASN A CA 1
ATOM 919 C C . ASN A 1 114 ? 6.391 9.157 10.497 1.00 37.44 114 ASN A C 1
ATOM 921 O O . ASN A 1 114 ? 5.581 8.393 11.014 1.00 37.44 114 ASN A O 1
ATOM 925 N N . ASN A 1 115 ? 6.094 10.439 10.264 1.00 41.38 115 ASN A N 1
ATOM 926 C CA . ASN A 1 115 ? 4.809 11.104 10.559 1.00 41.38 115 ASN A CA 1
ATOM 927 C C . ASN A 1 115 ? 3.600 10.600 9.727 1.00 41.38 115 ASN A C 1
ATOM 929 O O . ASN A 1 115 ? 2.568 11.264 9.666 1.00 41.38 115 ASN A O 1
ATOM 933 N N . LEU A 1 116 ? 3.697 9.450 9.055 1.00 42.16 116 LEU A N 1
ATOM 934 C CA . LEU A 1 116 ? 2.604 8.883 8.251 1.00 42.16 116 LEU A CA 1
ATOM 935 C C . LEU A 1 116 ? 1.872 7.749 8.982 1.00 42.16 116 LEU A C 1
ATOM 937 O O . LEU A 1 116 ? 0.649 7.685 8.905 1.00 42.16 116 LEU A O 1
ATOM 941 N N . SER A 1 117 ? 2.582 6.942 9.777 1.00 42.56 117 SER A N 1
ATOM 942 C CA . SER A 1 117 ? 1.997 5.859 10.588 1.00 42.56 117 SER A CA 1
ATOM 943 C C . SER A 1 117 ? 1.274 6.376 11.833 1.00 42.56 117 SER A C 1
ATOM 945 O O . SER A 1 117 ? 0.364 5.721 12.337 1.00 42.56 117 SER A O 1
ATOM 947 N N . GLN A 1 118 ? 1.630 7.580 12.301 1.00 40.62 118 GLN A N 1
ATOM 948 C CA . GLN A 1 118 ? 0.913 8.225 13.396 1.00 40.62 118 GLN A CA 1
ATOM 949 C C . GLN A 1 118 ? -0.535 8.516 13.008 1.00 40.62 118 GLN A C 1
ATOM 951 O O . GLN A 1 118 ? -1.404 8.195 13.790 1.00 40.62 118 GLN A O 1
ATOM 956 N N . ASN A 1 119 ? -0.852 8.988 11.799 1.00 46.59 119 ASN A N 1
ATOM 957 C CA . ASN A 1 119 ? -2.231 9.394 11.495 1.00 46.59 119 ASN A CA 1
ATOM 958 C C . ASN A 1 119 ? -3.250 8.238 11.524 1.00 46.59 119 ASN A C 1
ATOM 960 O O . ASN A 1 119 ? -4.380 8.457 11.939 1.00 46.59 119 ASN A O 1
ATOM 964 N N . GLN A 1 120 ? -2.892 7.005 11.146 1.00 46.50 120 GLN A N 1
ATOM 965 C CA . GLN A 1 120 ? -3.835 5.874 11.212 1.00 46.50 120 GLN A CA 1
ATOM 966 C C . GLN A 1 120 ? -3.996 5.306 12.628 1.00 46.50 120 GLN A C 1
ATOM 968 O O . GLN A 1 120 ? -5.131 5.106 13.062 1.00 46.50 120 GLN A O 1
ATOM 973 N N . GLU A 1 121 ? -2.906 5.086 13.373 1.00 53.28 121 GLU A N 1
ATOM 974 C CA . GLU A 1 121 ? -3.004 4.657 14.779 1.00 53.28 121 GLU A CA 1
ATOM 975 C C . GLU A 1 121 ? -3.613 5.757 15.653 1.00 53.28 121 GLU A C 1
ATOM 977 O O . GLU A 1 121 ? -4.450 5.481 16.504 1.00 53.28 121 GLU A O 1
ATOM 982 N N . GLN A 1 122 ? -3.273 7.019 15.401 1.00 51.81 122 GLN A N 1
ATOM 983 C CA . GLN A 1 122 ? -3.822 8.173 16.101 1.00 51.81 122 GLN A CA 1
ATOM 984 C C . GLN A 1 122 ? -5.295 8.382 15.746 1.00 51.81 122 GLN A C 1
ATOM 986 O O . GLN A 1 122 ? -6.062 8.621 16.661 1.00 51.81 122 GLN A O 1
ATOM 991 N N . ASN A 1 123 ? -5.745 8.190 14.498 1.00 60.34 123 ASN A N 1
ATOM 992 C CA . ASN A 1 123 ? -7.180 8.235 14.171 1.00 60.34 123 ASN A CA 1
ATOM 993 C C . ASN A 1 123 ? -7.968 7.093 14.835 1.00 60.34 123 ASN A C 1
ATOM 995 O O . ASN A 1 123 ? -9.082 7.317 15.309 1.00 60.34 123 ASN A O 1
ATOM 999 N N . GLN A 1 124 ? -7.397 5.884 14.925 1.00 59.84 124 GLN A N 1
ATOM 1000 C CA . GLN A 1 124 ? -8.007 4.766 15.659 1.00 59.84 124 GLN A CA 1
ATOM 1001 C C . GLN A 1 124 ? -8.049 5.027 17.173 1.00 59.84 124 GLN A C 1
ATOM 1003 O O . GLN A 1 124 ? -9.080 4.789 17.800 1.00 59.84 124 GLN A O 1
ATOM 1008 N N . LEU A 1 125 ? -6.971 5.567 17.751 1.00 67.50 125 LEU A N 1
ATOM 1009 C CA . LEU A 1 125 ? -6.906 5.975 19.158 1.00 67.50 125 LEU A CA 1
ATOM 1010 C C . LEU A 1 125 ? -7.852 7.144 19.456 1.00 67.50 125 LEU A C 1
ATOM 1012 O O . LEU A 1 125 ? -8.533 7.113 20.470 1.00 67.50 125 LEU A O 1
ATOM 1016 N N . ILE A 1 126 ? -7.952 8.137 18.570 1.00 66.50 126 ILE A N 1
ATOM 1017 C CA . ILE A 1 126 ? -8.899 9.258 18.673 1.00 66.50 126 ILE A CA 1
ATOM 1018 C C . ILE A 1 126 ? -10.330 8.721 18.642 1.00 66.50 126 ILE A C 1
ATOM 1020 O O 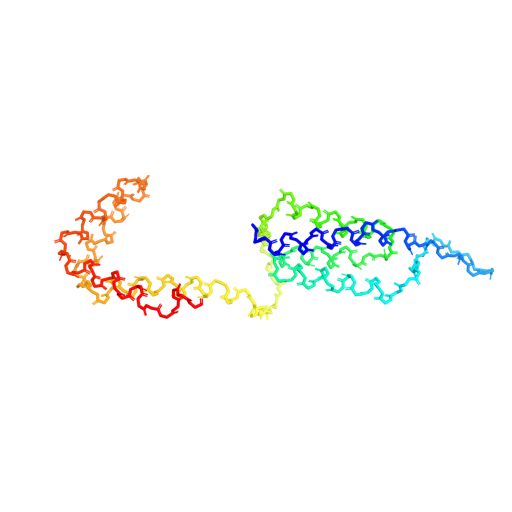. ILE A 1 126 ? -11.132 9.077 19.497 1.00 66.50 126 ILE A O 1
ATOM 1024 N N . THR A 1 127 ? -10.639 7.817 17.709 1.00 68.81 127 THR A N 1
ATOM 1025 C CA . THR A 1 127 ? -11.963 7.190 17.613 1.00 68.81 127 THR A CA 1
ATOM 1026 C C . THR A 1 127 ? -12.289 6.412 18.890 1.00 68.81 127 THR A C 1
ATOM 1028 O O . THR A 1 127 ? -13.349 6.618 19.474 1.00 68.81 127 THR A O 1
ATOM 1031 N N . LEU A 1 128 ? -11.370 5.572 19.379 1.00 73.19 128 LEU A N 1
ATOM 1032 C CA . LEU A 1 128 ? -11.549 4.815 20.622 1.00 73.19 128 LEU A CA 1
ATOM 1033 C C . LEU A 1 128 ? -11.701 5.731 21.847 1.00 73.19 128 LEU A C 1
ATOM 1035 O O . LEU A 1 128 ? -12.553 5.471 22.693 1.00 73.19 128 LEU A O 1
ATOM 1039 N N . ASN A 1 129 ? -10.922 6.810 21.923 1.00 78.38 129 ASN A N 1
ATOM 1040 C CA . ASN A 1 129 ? -11.012 7.790 23.003 1.00 78.38 129 ASN A CA 1
ATOM 1041 C C . ASN A 1 129 ? -12.370 8.492 23.003 1.00 78.38 129 ASN A C 1
ATOM 1043 O O . ASN A 1 129 ? -12.969 8.599 24.061 1.00 78.38 129 ASN A O 1
ATOM 1047 N N . ILE A 1 130 ? -12.919 8.859 21.840 1.00 76.38 130 ILE A N 1
ATOM 1048 C CA . ILE A 1 130 ? -14.273 9.431 21.730 1.00 76.38 130 ILE A CA 1
ATOM 1049 C C . ILE A 1 130 ? -15.331 8.460 22.269 1.00 76.38 130 ILE A C 1
ATOM 1051 O O . ILE A 1 130 ? -16.249 8.877 22.978 1.00 76.38 130 ILE A O 1
ATOM 1055 N N . PHE A 1 131 ? -15.215 7.162 21.962 1.00 80.69 131 PHE A N 1
ATOM 1056 C CA . PHE A 1 131 ? -16.120 6.150 22.516 1.00 80.69 131 PHE A CA 1
ATOM 1057 C C . PHE A 1 131 ? -16.007 6.063 24.043 1.00 80.69 131 PHE A C 1
ATOM 1059 O O . PHE A 1 131 ? -17.031 6.006 24.722 1.00 80.69 131 PHE A O 1
ATOM 1066 N N . ILE A 1 132 ? -14.786 6.072 24.585 1.00 81.69 132 ILE A N 1
ATOM 1067 C CA . ILE A 1 132 ? -14.553 6.017 26.035 1.00 81.69 132 ILE A CA 1
ATOM 1068 C C . ILE A 1 132 ? -15.052 7.294 26.717 1.00 81.69 132 ILE A C 1
ATOM 1070 O O . ILE A 1 132 ? -15.788 7.192 27.691 1.00 81.69 132 ILE A O 1
ATOM 1074 N N . GLU A 1 133 ? -14.750 8.474 26.182 1.00 80.00 133 GLU A N 1
ATOM 1075 C CA . GLU A 1 133 ? -15.218 9.766 26.698 1.00 80.00 133 GLU A CA 1
ATOM 1076 C C . GLU A 1 133 ? -16.748 9.854 26.689 1.00 80.00 133 GLU A C 1
ATOM 1078 O O . GLU A 1 133 ? -17.351 10.291 27.665 1.00 80.00 133 GLU A O 1
ATOM 1083 N N . SER A 1 134 ? -17.403 9.370 25.629 1.00 81.75 134 SER A N 1
ATOM 1084 C CA . SER A 1 134 ? -18.872 9.335 25.554 1.00 81.75 134 SER A CA 1
ATOM 1085 C C . SER A 1 134 ? -19.491 8.453 26.641 1.00 81.75 134 SER A C 1
ATOM 1087 O O . SER A 1 134 ? -20.589 8.739 27.114 1.00 81.75 134 SER A O 1
ATOM 1089 N N . ILE A 1 135 ? -18.791 7.390 27.045 1.00 83.81 135 ILE A N 1
ATOM 1090 C CA . ILE A 1 135 ? -19.194 6.517 28.152 1.00 83.81 135 ILE A CA 1
ATOM 1091 C C . ILE A 1 135 ? -18.890 7.189 29.500 1.00 83.81 135 ILE A C 1
ATOM 1093 O O . ILE A 1 135 ? -19.740 7.185 30.386 1.00 83.81 135 ILE A O 1
ATOM 1097 N N . GLU A 1 136 ? -17.706 7.777 29.672 1.00 83.25 136 GLU A N 1
ATOM 1098 C CA . GLU A 1 136 ? -17.283 8.425 30.921 1.00 83.25 136 GLU A CA 1
ATOM 1099 C C . GLU A 1 136 ? -18.106 9.679 31.256 1.00 83.25 136 GLU A C 1
ATOM 1101 O O . GLU A 1 136 ? -18.355 9.938 32.430 1.00 83.25 136 GLU A O 1
ATOM 1106 N N . ASN A 1 137 ? -18.577 10.426 30.253 1.00 83.56 137 ASN A N 1
ATOM 1107 C CA . ASN A 1 137 ? -19.371 11.643 30.455 1.00 83.56 137 ASN A CA 1
ATOM 1108 C C . ASN A 1 137 ? -20.779 11.371 31.008 1.00 83.56 137 ASN A C 1
ATOM 1110 O O . ASN A 1 137 ? -21.337 12.214 31.707 1.00 83.56 137 ASN A O 1
ATOM 1114 N N . GLU A 1 138 ? -21.351 10.202 30.713 1.00 87.44 138 GLU A N 1
ATOM 1115 C CA . GLU A 1 138 ? -22.712 9.831 31.131 1.00 87.44 138 GLU A CA 1
ATOM 1116 C C . GLU A 1 138 ? -22.727 8.906 32.354 1.00 87.44 138 GLU A C 1
ATOM 1118 O O . GLU A 1 138 ? -23.753 8.754 33.022 1.00 87.44 138 GLU A O 1
ATOM 1123 N N . LEU A 1 139 ? -21.596 8.268 32.665 1.00 88.81 139 LEU A N 1
ATOM 1124 C CA . LEU A 1 139 ? -21.470 7.386 33.815 1.00 88.81 139 LEU A CA 1
ATOM 1125 C C . LEU A 1 139 ? -20.805 8.100 34.986 1.00 88.81 139 LEU A C 1
ATOM 1127 O O . LEU A 1 139 ? -19.749 8.716 34.879 1.00 88.81 139 LEU A O 1
ATOM 1131 N N . THR A 1 140 ? -21.363 7.915 36.179 1.00 86.50 140 THR A N 1
ATOM 1132 C CA . THR A 1 140 ? -20.613 8.230 37.398 1.00 86.50 140 THR A CA 1
ATOM 1133 C C . THR A 1 140 ? -19.382 7.328 37.502 1.00 86.50 140 THR A C 1
ATOM 1135 O O . THR A 1 140 ? -19.400 6.177 37.059 1.00 86.50 140 THR A O 1
ATOM 1138 N N . LYS A 1 141 ? -18.338 7.794 38.199 1.00 82.38 141 LYS A N 1
ATOM 1139 C CA . LYS A 1 141 ? -17.131 6.993 38.475 1.00 82.38 141 LYS A CA 1
ATOM 1140 C C . LYS A 1 141 ? -17.457 5.587 39.003 1.00 82.38 141 LYS A C 1
ATOM 1142 O O . LYS A 1 141 ? -16.878 4.609 38.551 1.00 82.38 141 LYS A O 1
ATOM 1147 N N . ARG A 1 142 ? -18.450 5.481 39.895 1.00 86.50 142 ARG A N 1
ATOM 1148 C CA . ARG A 1 142 ? -18.923 4.199 40.437 1.00 86.50 142 ARG A CA 1
ATOM 1149 C C . ARG A 1 142 ? -19.506 3.282 39.354 1.00 86.50 142 ARG A C 1
ATOM 1151 O O . ARG A 1 142 ? -19.168 2.108 39.318 1.00 86.50 142 ARG A O 1
ATOM 1158 N N . GLN A 1 143 ? -20.365 3.799 38.475 1.00 87.12 143 GLN A N 1
ATOM 1159 C CA . GLN A 1 143 ? -20.954 3.009 37.383 1.00 87.12 143 GLN A CA 1
ATOM 1160 C C . GLN A 1 143 ? -19.900 2.567 36.365 1.00 87.12 143 GLN A C 1
ATOM 1162 O O . GLN A 1 143 ? -19.967 1.450 35.857 1.00 87.12 143 GLN A O 1
ATOM 1167 N N . PHE A 1 144 ? -18.908 3.417 36.098 1.00 88.06 144 PHE A N 1
ATOM 1168 C CA . PHE A 1 144 ? -17.790 3.082 35.224 1.00 88.06 144 PHE A CA 1
ATOM 1169 C C . PHE A 1 144 ? -16.908 1.968 35.807 1.00 88.06 144 PHE A C 1
ATOM 1171 O O . PHE A 1 144 ? -16.564 1.022 35.099 1.00 88.06 144 PHE A O 1
ATOM 1178 N N . ASP A 1 145 ? -16.602 2.026 37.105 1.00 88.69 145 ASP A N 1
ATOM 1179 C CA . ASP A 1 145 ? -15.852 0.974 37.801 1.00 88.69 145 ASP A CA 1
ATOM 1180 C C . ASP A 1 145 ? -16.630 -0.356 37.816 1.00 88.69 145 ASP A C 1
ATOM 1182 O O . ASP A 1 145 ? -16.065 -1.412 37.527 1.00 88.69 145 ASP A O 1
ATOM 1186 N N . GLU A 1 146 ? -17.945 -0.307 38.055 1.00 90.75 146 GLU A N 1
ATOM 1187 C CA . GLU A 1 146 ? -18.821 -1.481 37.968 1.00 90.75 146 GLU A CA 1
ATOM 1188 C C . GLU A 1 146 ? -18.848 -2.082 36.550 1.00 90.75 146 GLU A C 1
ATOM 1190 O O . GLU A 1 146 ? -18.869 -3.302 36.392 1.00 90.75 146 GLU A O 1
ATOM 1195 N N . LEU A 1 147 ? -18.830 -1.249 35.505 1.00 89.75 147 LEU A N 1
ATOM 1196 C CA . LEU A 1 147 ? -18.782 -1.710 34.116 1.00 89.75 147 LEU A CA 1
ATOM 1197 C C . LEU A 1 147 ? -17.432 -2.364 33.782 1.00 89.75 147 LEU A C 1
ATOM 1199 O O . LEU A 1 147 ? -17.397 -3.421 33.151 1.00 89.75 147 LEU A O 1
ATOM 1203 N N . LYS A 1 148 ? -16.321 -1.775 34.247 1.00 88.31 148 LYS A N 1
ATOM 1204 C CA . LYS A 1 148 ? -14.973 -2.352 34.113 1.00 88.31 148 LYS A CA 1
ATOM 1205 C C . LYS A 1 148 ? -14.868 -3.717 34.777 1.00 88.31 148 LYS A C 1
ATOM 1207 O O . LYS A 1 148 ? -14.247 -4.612 34.207 1.00 88.31 148 LYS A O 1
ATOM 1212 N N . GLN A 1 149 ? -15.476 -3.879 35.950 1.00 91.19 149 GLN A N 1
ATOM 1213 C CA . GLN A 1 149 ? -15.498 -5.154 36.655 1.00 91.19 149 GLN A CA 1
ATOM 1214 C C . GLN A 1 149 ? -16.179 -6.237 35.810 1.00 91.19 149 GLN A C 1
ATOM 1216 O O . GLN A 1 149 ? -15.593 -7.297 35.613 1.00 91.19 149 GLN A O 1
ATOM 1221 N N . VAL A 1 150 ? -17.342 -5.942 35.220 1.00 91.00 150 VAL A N 1
ATOM 1222 C CA . VAL A 1 150 ? -18.034 -6.885 34.324 1.00 91.00 150 VAL A CA 1
ATOM 1223 C C . VAL A 1 150 ? -17.161 -7.244 33.117 1.00 91.00 150 VAL A C 1
ATOM 1225 O O . VAL A 1 150 ? -17.031 -8.413 32.769 1.00 91.00 150 VAL A O 1
ATOM 1228 N N . VAL A 1 151 ? -16.502 -6.270 32.484 1.00 88.94 151 VAL A N 1
ATOM 1229 C CA . VAL A 1 151 ? -15.592 -6.553 31.356 1.00 88.94 151 VAL A CA 1
ATOM 1230 C C . VAL A 1 151 ? -14.423 -7.450 31.784 1.00 88.94 151 VAL A C 1
ATOM 1232 O O . VAL A 1 151 ? -14.008 -8.324 31.023 1.00 88.94 151 VAL A O 1
ATOM 1235 N N . HIS A 1 152 ? -13.893 -7.250 32.992 1.00 89.94 152 HIS A N 1
ATOM 1236 C CA . HIS A 1 152 ? -12.792 -8.048 33.522 1.00 89.94 152 HIS A CA 1
ATOM 1237 C C . HIS A 1 152 ? -13.217 -9.482 33.864 1.00 89.94 152 HIS A C 1
ATOM 1239 O O . HIS A 1 152 ? -12.503 -10.420 33.521 1.00 89.94 152 HIS A O 1
ATOM 1245 N N . GLU A 1 153 ? -14.383 -9.652 34.490 1.00 91.00 153 GLU A N 1
ATOM 1246 C CA . GLU A 1 153 ? -14.928 -10.954 34.899 1.00 91.00 153 GLU A CA 1
ATOM 1247 C C . GLU A 1 153 ? -15.176 -11.893 33.710 1.00 91.00 153 GLU A C 1
ATOM 1249 O O . GLU A 1 153 ? -14.944 -13.093 33.820 1.00 91.00 153 GLU A O 1
ATOM 1254 N N . TYR A 1 154 ? -15.582 -11.354 32.555 1.00 89.19 154 TYR A N 1
ATOM 1255 C CA . TYR A 1 154 ? -15.921 -12.142 31.362 1.00 89.19 154 TYR A CA 1
ATOM 1256 C C . TYR A 1 154 ? -14.892 -12.025 30.228 1.00 89.19 154 TYR A C 1
ATOM 1258 O O . TYR A 1 154 ? -15.215 -12.278 29.064 1.00 89.19 154 TYR A O 1
ATOM 1266 N N . LYS A 1 155 ? -13.645 -11.648 30.540 1.00 83.12 155 LYS A N 1
ATOM 1267 C CA . LYS A 1 155 ? -12.588 -11.419 29.538 1.00 83.12 155 LYS A CA 1
ATOM 1268 C C . LYS A 1 155 ? -12.347 -12.625 28.618 1.00 83.12 155 LYS A C 1
ATOM 1270 O O . LYS A 1 155 ? -12.103 -12.437 27.427 1.00 83.12 155 LYS A O 1
ATOM 1275 N N . ASP A 1 156 ? -12.454 -13.840 29.153 1.00 87.00 156 ASP A N 1
ATOM 1276 C CA . ASP A 1 156 ? -12.201 -15.087 28.419 1.00 87.00 156 ASP A CA 1
ATOM 1277 C C . ASP A 1 156 ? -13.460 -15.656 27.724 1.00 87.00 156 ASP A C 1
ATOM 1279 O O . ASP A 1 156 ? -13.362 -16.601 26.940 1.00 87.00 156 ASP A O 1
ATOM 1283 N N . SER A 1 157 ? -14.631 -15.037 27.937 1.00 88.50 157 SER A N 1
ATOM 1284 C CA . SER A 1 157 ? -15.929 -15.441 27.371 1.00 88.50 157 SER A CA 1
ATOM 1285 C C . SER A 1 157 ? -16.617 -14.273 26.642 1.00 88.50 157 SER A C 1
ATOM 1287 O O . SER A 1 157 ? -17.565 -13.681 27.162 1.00 88.50 157 SER A O 1
ATOM 1289 N N . PRO A 1 158 ? -16.228 -13.947 25.392 1.00 82.62 158 PRO A N 1
ATOM 1290 C CA . PRO A 1 158 ? -16.691 -12.734 24.703 1.00 82.62 158 PRO A CA 1
ATOM 1291 C C . PRO A 1 158 ? -18.213 -12.625 24.525 1.00 82.62 158 PRO A C 1
ATOM 1293 O O . PRO A 1 158 ? -18.770 -11.527 24.562 1.00 82.62 158 PRO A O 1
ATOM 1296 N N . LYS A 1 159 ? -18.901 -13.758 24.322 1.00 85.88 159 LYS A N 1
ATOM 1297 C CA . LYS A 1 159 ? -20.366 -13.788 24.173 1.00 85.88 159 LYS A CA 1
ATOM 1298 C C . LYS A 1 159 ? -21.069 -13.427 25.482 1.00 85.88 159 LYS A C 1
ATOM 1300 O O . LYS A 1 159 ? -21.935 -12.556 25.478 1.00 85.88 159 LYS A O 1
ATOM 1305 N N . GLU A 1 160 ? -20.656 -14.051 26.581 1.00 86.94 160 GLU A N 1
ATOM 1306 C CA . GLU A 1 160 ? -21.197 -13.790 27.919 1.00 86.94 160 GLU A CA 1
ATOM 1307 C C . GLU A 1 160 ? -20.838 -12.379 28.388 1.00 86.94 160 GLU A C 1
ATOM 1309 O O . GLU A 1 160 ? -21.688 -11.672 28.925 1.00 86.94 160 GLU A O 1
ATOM 1314 N N . GLY A 1 161 ? -19.616 -11.918 28.108 1.00 89.69 161 GLY A N 1
ATOM 1315 C CA . GLY A 1 161 ? -19.192 -10.556 28.415 1.00 89.69 161 GLY A CA 1
ATOM 1316 C C . GLY A 1 161 ? -20.055 -9.512 27.715 1.00 89.69 161 GLY A C 1
ATOM 1317 O O . GLY A 1 161 ? -20.527 -8.579 28.359 1.00 89.69 161 GLY A O 1
ATOM 1318 N N . LYS A 1 162 ? -20.355 -9.697 26.422 1.00 89.44 162 LYS A N 1
ATOM 1319 C CA . LYS A 1 162 ? -21.244 -8.789 25.681 1.00 89.44 162 LYS A CA 1
ATOM 1320 C C . LYS A 1 162 ? -22.646 -8.719 26.295 1.00 89.44 162 LYS A C 1
ATOM 1322 O O . LYS A 1 162 ? -23.203 -7.628 26.415 1.00 89.44 162 LYS A O 1
ATOM 1327 N N . GLU A 1 163 ? -23.222 -9.859 26.668 1.00 91.44 163 GLU A N 1
ATOM 1328 C CA . GLU A 1 163 ? -24.558 -9.919 27.268 1.00 91.44 163 GLU A CA 1
ATOM 1329 C C . GLU A 1 163 ? -24.596 -9.249 28.649 1.00 91.44 163 GLU A C 1
ATOM 1331 O O . GLU A 1 163 ? -25.469 -8.421 28.917 1.00 91.44 163 GLU A O 1
ATOM 1336 N N . ASN A 1 164 ? -23.606 -9.530 29.498 1.00 92.44 164 ASN A N 1
ATOM 1337 C CA . ASN A 1 164 ? -23.523 -8.957 30.838 1.00 92.44 164 ASN A CA 1
ATOM 1338 C C . ASN A 1 164 ? -23.234 -7.451 30.817 1.00 92.44 164 ASN A C 1
ATOM 1340 O O . ASN A 1 164 ? -23.861 -6.706 31.569 1.00 92.44 164 ASN A O 1
ATOM 1344 N N . VAL A 1 165 ? -22.365 -6.975 29.919 1.00 91.69 165 VAL A N 1
ATOM 1345 C CA . VAL A 1 165 ? -22.125 -5.536 29.705 1.00 91.69 165 VAL A CA 1
ATOM 1346 C C . VAL A 1 165 ? -23.410 -4.832 29.272 1.00 91.69 165 VAL A C 1
ATOM 1348 O O . VAL A 1 165 ? -23.753 -3.788 29.823 1.00 91.69 165 VAL A O 1
ATOM 1351 N N . LEU A 1 166 ? -24.167 -5.415 28.336 1.00 90.38 166 LEU A N 1
ATOM 1352 C CA . LEU A 1 166 ? -25.443 -4.852 27.892 1.00 90.38 166 LEU A CA 1
ATOM 1353 C C . LEU A 1 166 ? -26.469 -4.793 29.032 1.00 90.38 166 LEU A C 1
ATOM 1355 O O . LEU A 1 166 ? -27.131 -3.771 29.212 1.00 90.38 166 LEU A O 1
ATOM 1359 N N . ASN A 1 167 ? -26.601 -5.869 29.809 1.00 92.25 167 ASN A N 1
ATOM 1360 C CA . ASN A 1 167 ? -27.507 -5.912 30.957 1.00 92.25 167 ASN A CA 1
ATOM 1361 C C . ASN A 1 167 ? -27.104 -4.889 32.024 1.00 92.25 167 ASN A C 1
ATOM 1363 O O . ASN A 1 167 ? -27.964 -4.207 32.585 1.00 92.25 167 ASN A O 1
ATOM 1367 N N . LYS A 1 168 ? -25.798 -4.719 32.251 1.00 92.81 168 LYS A N 1
ATOM 1368 C CA . LYS A 1 168 ? -25.270 -3.729 33.186 1.00 92.81 168 LYS A CA 1
ATOM 1369 C C . LYS A 1 168 ? -25.550 -2.299 32.724 1.00 92.81 168 LYS A C 1
ATOM 1371 O O . LYS A 1 168 ? -26.063 -1.515 33.516 1.00 92.81 168 LYS A O 1
ATOM 1376 N N . LEU A 1 169 ? -25.327 -1.980 31.448 1.00 90.12 169 LEU A N 1
ATOM 1377 C CA . LEU A 1 169 ? -25.665 -0.672 30.875 1.00 90.12 169 LEU A CA 1
ATOM 1378 C C . LEU A 1 169 ? -27.168 -0.374 30.970 1.00 90.12 169 LEU A C 1
ATOM 1380 O O . LEU A 1 169 ? -27.546 0.709 31.404 1.00 90.12 169 LEU A O 1
ATOM 1384 N N . LYS A 1 170 ? -28.034 -1.350 30.663 1.00 89.81 170 LYS A N 1
ATOM 1385 C CA . LYS A 1 170 ? -29.491 -1.210 30.852 1.00 89.81 170 LYS A CA 1
ATOM 1386 C C . LYS A 1 170 ? -29.862 -0.932 32.310 1.00 89.81 170 LYS A C 1
ATOM 1388 O O . LYS A 1 170 ? -30.770 -0.147 32.564 1.00 89.81 170 LYS A O 1
ATOM 1393 N N . SER A 1 171 ? -29.154 -1.539 33.268 1.00 92.75 171 SER A N 1
ATOM 1394 C CA . SER A 1 171 ? -29.404 -1.329 34.703 1.00 92.75 171 SER A CA 1
ATOM 1395 C C . SER A 1 171 ? -29.115 0.100 35.176 1.00 92.75 171 SER A C 1
ATOM 1397 O O . SER A 1 171 ? -29.643 0.514 36.205 1.00 92.75 171 SER A O 1
ATOM 1399 N N . PHE A 1 172 ? -28.317 0.868 34.425 1.00 91.19 172 PHE A N 1
ATOM 1400 C CA . PHE A 1 172 ? -28.052 2.280 34.709 1.00 91.19 172 PHE A CA 1
ATOM 1401 C C . PHE A 1 172 ? -29.185 3.211 34.254 1.00 91.19 172 PHE A C 1
ATOM 1403 O O . PHE A 1 172 ? -29.225 4.359 34.688 1.00 91.19 172 PHE A O 1
ATOM 1410 N N . GLY A 1 173 ? -30.123 2.708 33.444 1.00 88.50 173 GLY A N 1
ATOM 1411 C CA . GLY A 1 173 ? -31.285 3.438 32.945 1.00 88.50 173 GLY A CA 1
ATOM 1412 C C . GLY A 1 173 ? -31.243 3.654 31.432 1.00 88.50 173 GLY A C 1
ATOM 1413 O O . GLY A 1 173 ? -30.182 3.830 30.833 1.00 88.50 173 GLY A O 1
ATOM 1414 N N . ASN A 1 174 ? -32.424 3.660 30.805 1.00 84.94 174 ASN A N 1
ATOM 1415 C CA . ASN A 1 174 ? -32.553 3.860 29.357 1.00 84.94 174 ASN A CA 1
ATOM 1416 C C . ASN A 1 174 ? -32.059 5.242 28.908 1.00 84.94 174 ASN A C 1
ATOM 1418 O O . ASN A 1 174 ? -31.516 5.354 27.810 1.00 84.94 174 ASN A O 1
ATOM 1422 N N . ASP A 1 175 ? -32.208 6.265 29.752 1.00 85.81 175 ASP A N 1
ATOM 1423 C CA . ASP A 1 175 ? -31.772 7.630 29.444 1.00 85.81 175 ASP A CA 1
ATOM 1424 C C . ASP A 1 175 ? -30.243 7.714 29.345 1.00 85.81 175 ASP A C 1
ATOM 1426 O O . ASP A 1 175 ? -29.721 8.265 28.382 1.00 85.81 175 ASP A O 1
ATOM 1430 N N . VAL A 1 176 ? -29.521 7.058 30.262 1.00 85.75 176 VAL A N 1
ATOM 1431 C CA . VAL A 1 176 ? -28.049 6.977 30.249 1.00 85.75 176 VAL A CA 1
ATOM 1432 C C . VAL A 1 176 ? -27.557 6.300 28.970 1.00 85.75 176 VAL A C 1
ATOM 1434 O O . VAL A 1 176 ? -26.689 6.824 28.279 1.00 85.75 176 VAL A O 1
ATOM 1437 N N . LEU A 1 177 ? -28.142 5.154 28.602 1.00 86.50 177 LEU A N 1
ATOM 1438 C CA . LEU A 1 177 ? -27.774 4.461 27.364 1.00 86.50 177 LEU A CA 1
ATOM 1439 C C . LEU A 1 177 ? -28.066 5.317 26.122 1.00 86.50 177 LEU A C 1
ATOM 1441 O O . LEU A 1 177 ? -27.254 5.363 25.199 1.00 86.50 177 LEU A O 1
ATOM 1445 N N . SER A 1 178 ? -29.219 5.986 26.101 1.00 88.44 178 SER A N 1
ATOM 1446 C CA . SER A 1 178 ? -29.630 6.833 24.979 1.00 88.44 178 SER A CA 1
ATOM 1447 C C . SER A 1 178 ? -28.704 8.036 24.820 1.00 88.44 178 SER A C 1
ATOM 1449 O O . SER A 1 178 ? -28.321 8.345 23.695 1.00 88.44 178 SER A O 1
ATOM 1451 N N . ASN A 1 179 ? -28.276 8.656 25.923 1.00 87.94 179 ASN A N 1
ATOM 1452 C CA . ASN A 1 179 ? -27.331 9.769 25.900 1.00 87.94 179 ASN A CA 1
ATOM 1453 C C . ASN A 1 179 ? -25.932 9.337 25.446 1.00 87.94 179 ASN A C 1
ATOM 1455 O O . ASN A 1 179 ? -25.339 10.017 24.615 1.00 87.94 179 ASN A O 1
ATOM 1459 N N . ILE A 1 180 ? -25.430 8.178 25.898 1.00 87.25 180 ILE A N 1
ATOM 1460 C CA . ILE A 1 180 ? -24.145 7.630 25.421 1.00 87.25 180 ILE A CA 1
ATOM 1461 C C . ILE A 1 180 ? -24.190 7.451 23.898 1.00 87.25 180 ILE A C 1
ATOM 1463 O O . ILE A 1 180 ? -23.281 7.881 23.188 1.00 87.25 180 ILE A O 1
ATOM 1467 N N . ILE A 1 181 ? -25.263 6.838 23.383 1.00 86.62 181 ILE A N 1
ATOM 1468 C CA . ILE A 1 181 ? -25.443 6.616 21.942 1.00 86.62 181 ILE A CA 1
ATOM 1469 C C . ILE A 1 181 ? -25.574 7.948 21.196 1.00 86.62 181 ILE A C 1
ATOM 1471 O O . ILE A 1 181 ? -24.963 8.109 20.140 1.00 86.62 181 ILE A O 1
ATOM 1475 N N . ALA A 1 182 ? -26.337 8.902 21.735 1.00 87.50 182 ALA A N 1
ATOM 1476 C CA . ALA A 1 182 ? -26.486 10.228 21.149 1.00 87.50 182 ALA A CA 1
ATOM 1477 C C . ALA A 1 182 ? -25.128 10.933 21.035 1.00 87.50 182 ALA A C 1
ATOM 1479 O O . ALA A 1 182 ? -24.763 11.347 19.938 1.00 87.50 182 ALA A O 1
ATOM 1480 N N . ASN A 1 183 ? -24.341 10.967 22.113 1.00 82.31 183 ASN A N 1
ATOM 1481 C CA . ASN A 1 183 ? -23.016 11.588 22.142 1.00 82.31 183 ASN A CA 1
ATOM 1482 C C . ASN A 1 183 ? -22.067 10.967 21.105 1.00 82.31 183 ASN A C 1
ATOM 1484 O O . ASN A 1 183 ? -21.426 11.699 20.351 1.00 82.31 183 ASN A O 1
ATOM 1488 N N . ILE A 1 184 ? -22.055 9.633 20.986 1.00 85.25 184 ILE A N 1
ATOM 1489 C CA . ILE A 1 184 ? -21.274 8.922 19.962 1.00 85.25 184 ILE A CA 1
ATOM 1490 C C . ILE A 1 184 ? -21.720 9.338 18.555 1.00 85.25 184 ILE A C 1
ATOM 1492 O O . ILE A 1 184 ? -20.892 9.747 17.747 1.00 85.25 184 ILE A O 1
ATOM 1496 N N . ILE A 1 185 ? -23.019 9.249 18.247 1.00 83.50 185 ILE A N 1
ATOM 1497 C CA . ILE A 1 185 ? -23.544 9.488 16.891 1.00 83.50 185 ILE A CA 1
ATOM 1498 C C . ILE A 1 185 ? -23.410 10.958 16.480 1.00 83.50 185 ILE A C 1
ATOM 1500 O O . ILE A 1 185 ? -23.228 11.247 15.299 1.00 83.50 185 ILE A O 1
ATOM 1504 N N . THR A 1 186 ? -23.489 11.890 17.430 1.00 83.56 186 THR A N 1
ATOM 1505 C CA . THR A 1 186 ? -23.299 13.323 17.164 1.00 83.56 186 THR A CA 1
ATOM 1506 C C . THR A 1 186 ? -21.835 13.740 17.066 1.00 83.56 186 THR A C 1
ATOM 1508 O O . THR A 1 186 ? -21.565 14.884 16.702 1.00 83.56 186 THR A O 1
ATOM 1511 N N . SER A 1 187 ? -20.886 12.844 17.361 1.00 79.56 187 SER A N 1
ATOM 1512 C CA . SER A 1 187 ? -19.464 13.147 17.225 1.00 79.56 187 SER A CA 1
ATOM 1513 C C . SER A 1 187 ? -19.109 13.375 15.747 1.00 79.56 187 SER A C 1
ATOM 1515 O O . SER A 1 187 ? -19.283 12.460 14.933 1.00 79.56 187 SER A O 1
ATOM 1517 N N . PRO A 1 188 ? -18.584 14.559 15.366 1.00 68.94 188 PRO A N 1
ATOM 1518 C CA . PRO A 1 188 ? -18.255 14.882 13.973 1.00 68.94 188 PRO A CA 1
ATOM 1519 C C . PRO A 1 188 ? -17.272 13.896 13.330 1.00 68.94 188 PRO A C 1
ATOM 1521 O O . PRO A 1 188 ? -17.294 13.702 12.120 1.00 68.94 188 PRO A O 1
ATOM 1524 N N . THR A 1 189 ? -16.442 13.245 14.147 1.00 71.44 189 THR A N 1
ATOM 1525 C CA . THR A 1 189 ? -15.426 12.272 13.727 1.00 71.44 189 THR A CA 1
ATOM 1526 C C . THR A 1 189 ? -16.020 10.951 13.223 1.00 71.44 189 THR A C 1
ATOM 1528 O O . THR A 1 189 ? -15.341 10.227 12.508 1.00 71.44 189 THR A O 1
ATOM 1531 N N . ILE A 1 190 ? -17.269 10.609 13.575 1.00 71.56 190 ILE A N 1
ATOM 1532 C CA . ILE A 1 190 ? -17.903 9.337 13.170 1.00 71.56 190 ILE A CA 1
ATOM 1533 C C . ILE A 1 190 ? -18.374 9.354 11.708 1.00 71.56 190 ILE A C 1
ATOM 1535 O O . ILE A 1 190 ? -18.443 8.301 11.076 1.00 71.56 190 ILE A O 1
ATOM 1539 N N . TRP A 1 191 ? -18.688 10.533 11.168 1.00 75.94 191 TRP A N 1
ATOM 1540 C CA . TRP A 1 191 ? -19.236 10.701 9.815 1.00 75.94 191 TRP A CA 1
ATOM 1541 C C . TRP A 1 191 ? -18.292 11.433 8.849 1.00 75.94 191 TRP A C 1
ATOM 1543 O O . TRP A 1 191 ? -18.673 11.655 7.698 1.00 75.94 191 TRP A O 1
ATOM 1553 N N . GLY A 1 192 ? -17.121 11.861 9.334 1.00 57.34 192 GLY A N 1
ATOM 1554 C CA . GLY A 1 192 ? -16.137 12.675 8.612 1.00 57.34 192 GLY A CA 1
ATOM 1555 C C . GLY A 1 192 ? -15.040 11.884 7.917 1.00 57.34 192 GLY A C 1
ATOM 1556 O O . GLY A 1 192 ? -14.787 10.724 8.312 1.00 57.34 192 GLY A O 1
#

Foldseek 3Di:
DDPVLLVLLVVLLVLLVVQLVQKDFDDDDPPDDDPDTAIDGPDPPSVVVSLVSLLVSCVVQAVVVNVVLVVLVVDGDDSVSSVVSSVSSVCCSVPVDHDDPPDPPDPDDDDPPPPPVCVVVVLVVVLVVLLVVLLPVLDDPVLVVVLVVLCVVCVVPVVSSVVVSVVSQVVVDPVSVVSSVVSSVPPPSVVD

Organism: NCBI:txid637886

Sequence (192 aa):
MDENILNLLHSLIEEGNILINEIHPMPPTPGIIRLTTVYYVDDAGKYANWKSSVKRFLKINFPEDCEEMENIEKYNFSPDTHKQIVGLLVAIQKMPQIVKRVENV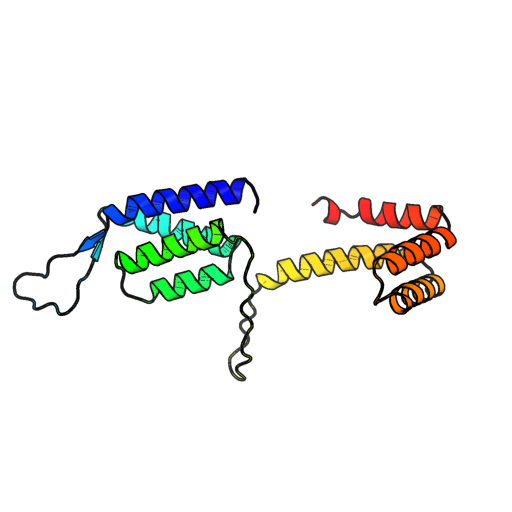NKNAIHITNNLSQNQEQNQLITLNIFIESIENELTKRQFDELKQVVHEYKDSPKEGKENVLNKLKSFGNDVLSNIIANIITSPTIWG

Secondary structure (DSSP, 8-state):
--HHHHHHHHHHHHHHHHHGGGEEEPPPPTT---SS--EEES-HHHHHHHHHHHHHHHHHH-HHHHHHHHHHHTSPP-HHHHHHHHHHHHHHHH--S---------S-------TTHHHHHHHHHHHHHHHHHHHHHHS-HHHHHHHHHHHHHTTT-HHHHHHHHHHHHHHT-HHHHHHHHHHHHH-HHHH-